Protein AF-A0A9D4TH56-F1 (afdb_monomer)

Secondary structure (DSSP, 8-state):
--SS-GGG--HHHHHHHHHHTT--HHHHHHHHHTT--HHHHHH--TTHHHHTS---HHHHHHHHHHHHHTT-S-----S------------------PPPPPPPPPPP-PPPPP-----PPP-PPPPP---PPPPPPPP---PPPPPP--PPP----------------------------

Organism: Chlorella vulgaris (NCBI:txid3077)

pLDDT: mean 73.14, std 18.68, range [41.66, 97.56]

InterPro domains:
  IPR001660 Sterile alpha motif domain [PF00536] (7-62)
  IPR001660 Sterile alpha motif domain [PS50105] (9-54)
  IPR001660 Sterile alpha motif domain [SM00454] (6-73)
  IPR013761 Sterile alpha motif/pointed domain superfamily [G3DSA:1.10.150.50] (3-91)
  IPR013761 Sterile alpha motif/pointed domain superfamily [SSF47769] (4-69)

Foldseek 3Di:
DDPDALLPFFLVNVLVVLVVLVHDVLLNVLSVVVRQGSVNLLVDDLVCCCPSSVDDSVSSVSSQVVCVVVVSHVPVPPPPPDDDDDDDDDDDDDDDPDPDPDPDPDPDPDPDPDPDPPDDDPDDDDDDPPPDDPPDDDPDPPPPPDPDPPDPPDPPPPPDDDDDDDDDDDDDDDDDDDDDD

Radius of gyration: 32.52 Å; Cα contacts (8 Å, |Δi|>4): 71; chains: 1; bounding box: 80×81×72 Å

Mean predicted aligned error: 20.44 Å

Structure (mmCIF, N/CA/C/O backbone):
data_AF-A0A9D4TH56-F1
#
_entry.id   AF-A0A9D4TH56-F1
#
loop_
_atom_site.group_PDB
_atom_site.id
_atom_site.type_symbol
_atom_site.label_atom_id
_atom_site.label_alt_id
_atom_site.label_comp_id
_atom_site.label_asym_id
_atom_site.label_entity_id
_atom_site.label_seq_id
_atom_site.pdbx_PDB_ins_code
_atom_site.Cartn_x
_atom_site.Cartn_y
_atom_site.Cartn_z
_atom_site.occupancy
_atom_site.B_iso_or_equiv
_atom_site.auth_seq_id
_atom_site.auth_comp_id
_atom_site.auth_asym_id
_atom_site.auth_atom_id
_atom_site.pdbx_PDB_model_num
ATOM 1 N N . MET A 1 1 ? 9.288 -12.484 -1.709 1.00 58.31 1 MET A N 1
ATOM 2 C CA . MET A 1 1 ? 10.040 -11.272 -2.109 1.00 58.31 1 MET A CA 1
ATOM 3 C C . MET A 1 1 ? 10.521 -11.340 -3.564 1.00 58.31 1 MET A C 1
ATOM 5 O O . MET A 1 1 ? 11.423 -12.126 -3.847 1.00 58.31 1 MET A O 1
ATOM 9 N N . PRO A 1 2 ? 9.920 -10.566 -4.488 1.00 70.62 2 PRO A N 1
ATOM 10 C CA . PRO A 1 2 ? 10.456 -10.369 -5.841 1.00 70.62 2 PRO A CA 1
ATOM 11 C C . PRO A 1 2 ? 11.895 -9.825 -5.782 1.00 70.62 2 PRO A C 1
ATOM 13 O O . PRO A 1 2 ? 12.215 -9.015 -4.916 1.00 70.62 2 PRO A O 1
ATOM 16 N N . SER A 1 3 ? 12.778 -10.288 -6.673 1.00 74.62 3 SER A N 1
ATOM 17 C CA . SER A 1 3 ? 14.191 -9.859 -6.705 1.00 74.62 3 SER A CA 1
ATOM 18 C C . SER A 1 3 ? 14.389 -8.440 -7.247 1.00 74.62 3 SER A C 1
ATOM 20 O O . SER A 1 3 ? 15.460 -7.866 -7.068 1.00 74.62 3 SER A O 1
ATOM 22 N N . ALA A 1 4 ? 13.370 -7.897 -7.910 1.00 83.06 4 ALA A N 1
ATOM 23 C CA . ALA A 1 4 ? 13.350 -6.552 -8.464 1.00 83.06 4 ALA A CA 1
ATOM 24 C C . ALA A 1 4 ? 12.950 -5.520 -7.391 1.00 83.06 4 ALA A C 1
ATOM 26 O O . ALA A 1 4 ? 12.307 -5.870 -6.398 1.00 83.06 4 ALA A O 1
ATOM 27 N N . GLY A 1 5 ? 13.325 -4.250 -7.564 1.00 88.31 5 GLY A N 1
ATOM 28 C CA . GLY A 1 5 ? 12.895 -3.176 -6.656 1.00 88.31 5 GLY A CA 1
ATOM 29 C C . GLY A 1 5 ? 11.416 -2.802 -6.856 1.00 88.31 5 GLY A C 1
ATOM 30 O O . GLY A 1 5 ? 10.865 -3.105 -7.912 1.00 88.31 5 GLY A O 1
ATOM 31 N N . PRO A 1 6 ? 10.765 -2.090 -5.911 1.00 89.88 6 PRO A N 1
ATOM 32 C CA . PRO A 1 6 ? 9.398 -1.596 -6.069 1.00 89.88 6 PRO A CA 1
ATOM 33 C C . PRO A 1 6 ? 9.172 -0.801 -7.349 1.00 89.88 6 PRO A C 1
ATOM 35 O O . PRO A 1 6 ? 8.099 -0.881 -7.912 1.00 89.88 6 PRO A O 1
ATOM 38 N N . SER A 1 7 ? 10.174 -0.097 -7.875 1.00 90.94 7 SER A N 1
ATOM 39 C CA . SER A 1 7 ? 10.056 0.604 -9.162 1.00 90.94 7 SER A CA 1
ATOM 40 C C . SER A 1 7 ? 9.842 -0.321 -10.370 1.00 90.94 7 SER A C 1
ATOM 42 O O . SER A 1 7 ? 9.394 0.141 -11.412 1.00 90.94 7 SER A O 1
ATOM 44 N N . GLU A 1 8 ? 10.156 -1.609 -10.242 1.00 93.94 8 GLU A N 1
ATOM 45 C CA . GLU A 1 8 ? 10.074 -2.614 -11.309 1.00 93.94 8 GLU A CA 1
ATOM 46 C C . GLU A 1 8 ? 8.970 -3.654 -11.056 1.00 93.94 8 GLU A C 1
ATOM 48 O O . GLU A 1 8 ? 8.798 -4.581 -11.846 1.00 93.94 8 GLU A O 1
ATOM 53 N N . TRP A 1 9 ? 8.220 -3.537 -9.955 1.00 95.88 9 TRP A N 1
ATOM 54 C CA . TRP A 1 9 ? 7.182 -4.511 -9.625 1.00 95.88 9 TRP A CA 1
ATOM 55 C C . TRP A 1 9 ? 5.988 -4.409 -10.566 1.00 95.88 9 TRP A C 1
ATOM 57 O O . TRP A 1 9 ? 5.384 -3.344 -10.740 1.00 95.88 9 TRP A O 1
ATOM 67 N N . SER A 1 10 ? 5.593 -5.559 -11.110 1.00 96.56 10 SER A N 1
ATOM 68 C CA . SER A 1 10 ? 4.316 -5.702 -11.797 1.00 96.56 10 SER A CA 1
ATOM 69 C C . SER A 1 10 ? 3.150 -5.705 -10.800 1.00 96.56 10 SER A C 1
ATOM 71 O O . SER A 1 10 ? 3.331 -5.904 -9.598 1.00 96.56 10 SER A O 1
ATOM 73 N N . VAL A 1 11 ? 1.922 -5.559 -11.301 1.00 97.31 11 VAL A N 1
ATOM 74 C CA . VAL A 1 11 ? 0.695 -5.644 -10.484 1.00 97.31 11 VAL A CA 1
ATOM 75 C C . VAL A 1 11 ? 0.610 -6.981 -9.721 1.00 97.31 11 VAL A C 1
ATOM 77 O O . VAL A 1 11 ? 0.143 -7.039 -8.581 1.00 97.31 11 VAL A O 1
ATOM 80 N N . ALA A 1 12 ? 1.108 -8.071 -10.317 1.00 96.50 12 ALA A N 1
ATOM 81 C CA . ALA A 1 12 ? 1.147 -9.386 -9.679 1.00 96.50 12 ALA A CA 1
ATOM 82 C C . ALA A 1 12 ? 2.179 -9.458 -8.537 1.00 96.50 12 ALA A C 1
ATOM 84 O O . ALA A 1 12 ? 1.902 -10.055 -7.490 1.00 96.50 12 ALA A O 1
ATOM 85 N N . ASP A 1 13 ? 3.337 -8.816 -8.713 1.00 96.56 13 ASP A N 1
ATOM 86 C CA . ASP A 1 13 ? 4.385 -8.741 -7.691 1.00 96.56 13 ASP A CA 1
ATOM 87 C C . ASP A 1 13 ? 3.930 -7.894 -6.501 1.00 96.56 13 ASP A C 1
ATOM 89 O O . ASP A 1 13 ? 4.087 -8.319 -5.354 1.00 96.56 13 ASP A O 1
ATOM 93 N N . VAL A 1 14 ? 3.281 -6.751 -6.767 1.00 96.62 14 VAL A N 1
ATOM 94 C CA . VAL A 1 14 ? 2.663 -5.906 -5.733 1.00 96.62 14 VAL A CA 1
ATOM 95 C C . VAL A 1 14 ? 1.636 -6.715 -4.942 1.00 96.62 14 VAL A C 1
ATOM 97 O O . VAL A 1 14 ? 1.689 -6.731 -3.716 1.00 96.62 14 VAL A O 1
ATOM 100 N N . GLY A 1 15 ? 0.750 -7.457 -5.614 1.00 96.56 15 GLY A N 1
ATOM 101 C CA . GLY A 1 15 ? -0.238 -8.299 -4.935 1.00 96.56 15 GLY A CA 1
ATOM 102 C C . GLY A 1 15 ? 0.390 -9.386 -4.054 1.00 96.56 15 GLY A C 1
ATOM 103 O O . GLY A 1 15 ? -0.071 -9.613 -2.936 1.00 96.56 15 GLY A O 1
ATOM 104 N N . SER A 1 16 ? 1.470 -10.017 -4.522 1.00 96.62 16 SER A N 1
ATOM 105 C CA . SER A 1 16 ? 2.209 -11.032 -3.755 1.00 96.62 16 SER A CA 1
ATOM 106 C C . SER A 1 16 ? 2.909 -10.428 -2.535 1.00 96.62 16 SER A C 1
ATOM 108 O O . SER A 1 16 ? 2.895 -11.008 -1.451 1.00 96.62 16 SER A O 1
ATOM 110 N N . TRP A 1 17 ? 3.477 -9.232 -2.686 1.00 96.06 17 TRP A N 1
ATOM 111 C CA . TRP A 1 17 ? 4.095 -8.491 -1.591 1.00 96.06 17 TRP A CA 1
ATOM 112 C C . TRP A 1 17 ? 3.069 -8.020 -0.548 1.00 96.06 17 TRP A C 1
ATOM 114 O O . TRP A 1 17 ? 3.310 -8.144 0.653 1.00 96.06 17 TRP A O 1
ATOM 124 N N . LEU A 1 18 ? 1.893 -7.547 -0.976 1.00 96.50 18 LEU A N 1
ATOM 125 C CA . LEU A 1 18 ? 0.799 -7.178 -0.069 1.00 96.50 18 LEU A CA 1
ATOM 126 C C . LEU A 1 18 ? 0.259 -8.396 0.704 1.00 96.50 18 LEU A C 1
ATOM 128 O O . LEU A 1 18 ? -0.078 -8.263 1.882 1.00 96.50 18 LEU A O 1
ATOM 132 N N . ALA A 1 19 ? 0.226 -9.577 0.078 1.00 96.56 19 ALA A N 1
ATOM 133 C CA . ALA A 1 19 ? -0.113 -10.830 0.753 1.00 96.56 19 ALA A CA 1
ATOM 134 C C . ALA A 1 19 ? 0.929 -11.205 1.824 1.00 96.56 19 ALA A C 1
ATOM 136 O O . ALA A 1 19 ? 0.560 -11.606 2.925 1.00 96.56 19 ALA A O 1
ATOM 137 N N . GLU A 1 20 ? 2.223 -11.003 1.547 1.00 95.81 20 GLU A N 1
ATOM 138 C CA . GLU A 1 20 ? 3.316 -11.209 2.514 1.00 95.81 20 GLU A CA 1
ATOM 139 C C . GLU A 1 20 ? 3.245 -10.212 3.692 1.00 95.81 20 GLU A C 1
ATOM 141 O O . GLU A 1 20 ? 3.640 -10.524 4.814 1.00 95.81 20 GLU A O 1
ATOM 146 N N . LEU A 1 21 ? 2.661 -9.028 3.470 1.00 95.88 21 LEU A N 1
ATOM 147 C CA . LEU A 1 21 ? 2.301 -8.075 4.523 1.00 95.88 21 LEU A CA 1
ATOM 148 C C . LEU A 1 21 ? 1.009 -8.438 5.273 1.00 95.88 21 LEU A C 1
ATOM 150 O O . LEU A 1 21 ? 0.570 -7.642 6.109 1.00 95.88 21 LEU A O 1
ATOM 154 N N . GLU A 1 22 ? 0.405 -9.599 5.014 1.00 96.50 22 GLU A N 1
ATOM 155 C CA . GLU A 1 22 ? -0.845 -10.065 5.632 1.00 96.50 22 GLU A CA 1
ATOM 156 C C . GLU A 1 22 ? -1.983 -9.037 5.505 1.00 96.50 22 GLU A C 1
ATOM 158 O O . GLU A 1 22 ? -2.746 -8.787 6.446 1.00 96.50 22 GLU A O 1
ATOM 163 N N . LEU A 1 23 ? -2.063 -8.358 4.358 1.00 96.25 23 LEU A N 1
ATOM 164 C CA . LEU A 1 23 ? -3.175 -7.460 4.071 1.00 96.25 23 LEU A CA 1
ATOM 165 C C . LEU A 1 23 ? -4.394 -8.264 3.592 1.00 96.25 23 LEU A C 1
ATOM 167 O O . LEU A 1 23 ? -4.228 -9.303 2.954 1.00 96.25 23 LEU A O 1
ATOM 171 N N . PRO A 1 24 ? -5.627 -7.811 3.888 1.00 96.81 24 PRO A N 1
ATOM 172 C CA . PRO A 1 24 ? -6.829 -8.515 3.455 1.00 96.81 24 PRO A CA 1
ATOM 173 C C . PRO A 1 24 ? -6.879 -8.665 1.934 1.00 96.81 24 PRO A C 1
ATOM 175 O O . PRO A 1 24 ? -6.612 -7.701 1.216 1.00 96.81 24 PRO A O 1
ATOM 178 N N . GLU A 1 25 ? -7.316 -9.827 1.447 1.00 96.62 25 GLU A N 1
ATOM 179 C CA . GLU A 1 25 ? -7.418 -10.094 0.004 1.00 96.62 25 GLU A CA 1
ATOM 180 C C . GLU A 1 25 ? -8.325 -9.100 -0.728 1.00 96.62 25 GLU A C 1
ATOM 182 O O . GLU A 1 25 ? -8.063 -8.788 -1.883 1.00 96.62 25 GLU A O 1
ATOM 187 N N . ALA A 1 26 ? -9.328 -8.534 -0.045 1.00 96.12 26 ALA A N 1
ATOM 188 C CA . ALA A 1 26 ? -10.169 -7.471 -0.595 1.00 96.12 26 ALA A CA 1
ATOM 189 C C . ALA A 1 26 ? -9.352 -6.238 -1.019 1.00 96.12 26 ALA A C 1
ATOM 191 O O . ALA A 1 26 ? -9.588 -5.683 -2.081 1.00 96.12 26 ALA A O 1
ATOM 192 N N . VAL A 1 27 ? -8.346 -5.850 -0.226 1.00 96.25 27 VAL A N 1
ATOM 193 C CA . VAL A 1 27 ? -7.449 -4.740 -0.578 1.00 96.25 27 VAL A CA 1
ATOM 194 C C . VAL A 1 27 ? -6.575 -5.145 -1.762 1.00 96.25 27 VAL A C 1
ATOM 196 O O . VAL A 1 27 ? -6.420 -4.383 -2.707 1.00 96.25 27 VAL A O 1
ATOM 199 N N . ILE A 1 28 ? -6.041 -6.368 -1.754 1.00 96.88 28 ILE A N 1
ATOM 200 C CA . ILE A 1 28 ? -5.211 -6.890 -2.849 1.00 96.88 28 ILE A CA 1
ATOM 201 C C . ILE A 1 28 ? -5.996 -6.922 -4.171 1.00 96.88 28 ILE A C 1
ATOM 203 O O . ILE A 1 28 ? -5.433 -6.616 -5.222 1.00 96.88 28 ILE A O 1
ATOM 207 N N . ALA A 1 29 ? -7.287 -7.262 -4.124 1.00 97.00 29 ALA A N 1
ATOM 208 C CA . ALA A 1 29 ? -8.184 -7.190 -5.270 1.00 97.00 29 ALA A CA 1
ATOM 209 C C . ALA A 1 29 ? -8.311 -5.749 -5.781 1.00 97.00 29 ALA A C 1
ATOM 211 O O . ALA A 1 29 ? -8.063 -5.532 -6.962 1.00 97.00 29 ALA A O 1
ATOM 212 N N . SER A 1 30 ? -8.535 -4.761 -4.904 1.00 96.56 30 SER A N 1
ATOM 213 C CA . SER A 1 30 ? -8.579 -3.344 -5.297 1.00 96.56 30 SER A CA 1
ATOM 214 C C . SER A 1 30 ? -7.285 -2.869 -5.970 1.00 96.56 30 SER A C 1
ATOM 216 O O . SER A 1 30 ? -7.336 -2.131 -6.949 1.00 96.56 30 SER A O 1
ATOM 218 N N . PHE A 1 31 ? -6.111 -3.308 -5.503 1.00 96.94 31 PHE A N 1
ATOM 219 C CA . PHE A 1 31 ? -4.835 -2.984 -6.163 1.00 96.94 31 PHE A CA 1
ATOM 220 C C . PHE A 1 31 ? -4.732 -3.592 -7.571 1.00 96.94 31 PHE A C 1
ATOM 222 O O . PHE A 1 31 ? -4.202 -2.956 -8.481 1.00 96.94 31 PHE A O 1
ATOM 229 N N . LYS A 1 32 ? -5.250 -4.812 -7.761 1.00 96.94 32 LYS A N 1
ATOM 230 C CA . LYS A 1 32 ? -5.278 -5.484 -9.069 1.00 96.94 32 LYS A CA 1
ATOM 231 C C . LYS A 1 32 ? -6.287 -4.849 -10.023 1.00 96.94 32 LYS A C 1
ATOM 233 O O . LYS A 1 32 ? -5.962 -4.665 -11.191 1.00 96.94 32 LYS A O 1
ATOM 238 N N . GLU A 1 33 ? -7.477 -4.511 -9.533 1.00 97.12 33 GLU A N 1
ATOM 239 C CA . GLU A 1 33 ? -8.555 -3.885 -10.309 1.00 97.12 33 GLU A CA 1
ATOM 240 C C . GLU A 1 33 ? -8.166 -2.490 -10.806 1.00 97.12 33 GLU A C 1
ATOM 242 O O . GLU A 1 33 ? -8.417 -2.163 -11.962 1.00 97.12 33 GLU A O 1
ATOM 247 N N . ASN A 1 34 ? -7.466 -1.714 -9.975 1.00 97.44 34 ASN A N 1
ATOM 248 C CA . ASN A 1 34 ? -6.939 -0.400 -10.348 1.00 97.44 34 ASN A CA 1
ATOM 249 C C . ASN A 1 34 ? -5.598 -0.468 -11.106 1.00 97.44 34 ASN A C 1
ATOM 251 O O . ASN A 1 34 ? -5.014 0.567 -11.410 1.00 97.44 34 ASN A O 1
ATOM 255 N N . ALA A 1 35 ? -5.100 -1.674 -11.412 1.00 97.25 35 ALA A N 1
ATOM 256 C CA . ALA A 1 35 ? -3.839 -1.912 -12.117 1.00 97.25 35 ALA A CA 1
ATOM 257 C C . ALA A 1 35 ? -2.621 -1.187 -11.506 1.00 97.25 35 ALA A C 1
ATOM 259 O O . ALA A 1 35 ? -1.712 -0.760 -12.222 1.00 97.25 35 ALA A O 1
ATOM 260 N N . ILE A 1 36 ? -2.575 -1.091 -10.174 1.00 97.44 36 ILE A N 1
ATOM 261 C CA . ILE A 1 36 ? -1.523 -0.359 -9.467 1.00 97.44 36 ILE A CA 1
ATOM 262 C C . ILE A 1 36 ? -0.228 -1.158 -9.529 1.00 97.44 36 ILE A C 1
ATOM 264 O O . ILE A 1 36 ? -0.086 -2.243 -8.953 1.00 97.44 36 ILE A O 1
ATOM 268 N N . SER A 1 37 ? 0.726 -0.600 -10.263 1.00 96.62 37 SER A N 1
ATOM 269 C CA . SER A 1 37 ? 2.074 -1.136 -10.398 1.00 96.62 37 SER A CA 1
ATOM 270 C C . SER A 1 37 ? 2.989 -0.587 -9.306 1.00 96.62 37 SER A C 1
ATOM 272 O O . SER A 1 37 ? 2.653 0.343 -8.576 1.00 96.62 37 SER A O 1
ATOM 274 N N . GLY A 1 38 ? 4.168 -1.177 -9.171 1.00 94.94 38 GLY A N 1
ATOM 275 C CA . GLY A 1 38 ? 5.149 -0.747 -8.191 1.00 94.94 38 GLY A CA 1
ATOM 276 C C . GLY A 1 38 ? 5.572 0.736 -8.243 1.00 94.94 38 GLY A C 1
ATOM 277 O O . GLY A 1 38 ? 5.624 1.351 -7.179 1.00 94.94 38 GLY A O 1
ATOM 278 N N . PRO A 1 39 ? 5.833 1.362 -9.412 1.00 94.56 39 PRO A N 1
ATOM 279 C CA . PRO A 1 39 ? 6.121 2.798 -9.466 1.00 94.56 39 PRO A CA 1
ATOM 280 C C . PRO A 1 39 ? 4.912 3.652 -9.063 1.00 94.56 39 PRO A C 1
ATOM 282 O O . PRO A 1 39 ? 5.077 4.620 -8.326 1.00 94.56 39 PRO A O 1
ATOM 285 N N . ASP A 1 40 ? 3.705 3.244 -9.453 1.00 95.25 40 ASP A N 1
ATOM 286 C CA . ASP A 1 40 ? 2.464 3.924 -9.069 1.00 95.25 40 ASP A CA 1
ATOM 287 C C . ASP A 1 40 ? 2.260 3.885 -7.541 1.00 95.25 40 ASP A C 1
ATOM 289 O O . ASP A 1 40 ? 2.016 4.903 -6.898 1.00 95.25 40 ASP A O 1
ATOM 293 N N . LEU A 1 41 ? 2.538 2.735 -6.915 1.00 94.94 41 LEU A N 1
ATOM 294 C CA . LEU A 1 41 ? 2.529 2.566 -5.458 1.00 94.94 41 LEU A CA 1
ATOM 295 C C . LEU A 1 41 ? 3.458 3.550 -4.715 1.00 94.94 41 LEU A C 1
ATOM 297 O O . LEU A 1 41 ? 3.173 3.918 -3.570 1.00 94.94 41 LEU A O 1
ATOM 301 N N . LEU A 1 42 ? 4.578 3.959 -5.322 1.00 93.81 42 LEU A N 1
ATOM 302 C CA . LEU A 1 42 ? 5.506 4.926 -4.722 1.00 93.81 42 LEU A CA 1
ATOM 303 C C . LEU A 1 42 ? 4.969 6.363 -4.788 1.00 93.81 42 LEU A C 1
ATOM 305 O O . LEU A 1 42 ? 5.226 7.151 -3.867 1.00 93.81 42 LEU A O 1
ATOM 309 N N . ASP A 1 43 ? 4.216 6.688 -5.839 1.00 93.25 43 ASP A N 1
ATOM 310 C CA . ASP A 1 43 ? 3.661 8.021 -6.071 1.00 93.25 43 ASP A CA 1
ATOM 311 C C . ASP A 1 43 ? 2.358 8.274 -5.310 1.00 93.25 43 ASP A C 1
ATOM 313 O O . ASP A 1 43 ? 2.161 9.402 -4.837 1.00 93.25 43 ASP A O 1
ATOM 317 N N . LEU A 1 44 ? 1.543 7.232 -5.098 1.00 94.06 44 LEU A N 1
ATOM 318 C CA . LEU A 1 44 ? 0.305 7.304 -4.317 1.00 94.06 44 LEU A CA 1
ATOM 319 C C . LEU A 1 44 ? 0.556 7.902 -2.938 1.00 94.06 44 LEU A C 1
ATOM 321 O O . LEU A 1 44 ? 1.546 7.572 -2.277 1.00 94.06 44 LEU A O 1
ATOM 325 N N . SER A 1 45 ? -0.341 8.777 -2.490 1.00 94.38 45 SER A N 1
ATOM 326 C CA . SER A 1 45 ? -0.334 9.387 -1.161 1.00 94.38 45 SER A CA 1
ATOM 327 C C . SER A 1 45 ? -1.011 8.489 -0.110 1.00 94.38 45 SER A C 1
ATOM 329 O O . SER A 1 45 ? -1.629 7.473 -0.417 1.00 94.38 45 SER A O 1
ATOM 331 N N . ASP A 1 46 ? -0.884 8.840 1.174 1.00 94.69 46 ASP A N 1
ATOM 332 C CA . ASP A 1 46 ? -1.614 8.124 2.236 1.00 94.69 46 ASP A CA 1
ATOM 333 C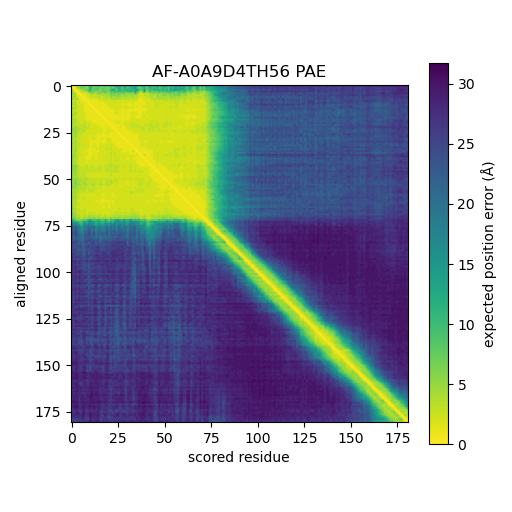 C . ASP A 1 46 ? -3.130 8.363 2.171 1.00 94.69 46 ASP A C 1
ATOM 335 O O . ASP A 1 46 ? -3.885 7.623 2.803 1.00 94.69 46 ASP A O 1
ATOM 339 N N . GLU A 1 47 ? -3.557 9.422 1.481 1.00 95.69 47 GLU A N 1
ATOM 340 C CA . GLU A 1 47 ? -4.960 9.754 1.228 1.00 95.69 47 GLU A CA 1
ATOM 341 C C . GLU A 1 47 ? -5.498 8.881 0.093 1.00 95.69 47 GLU A C 1
ATOM 343 O O . GLU A 1 47 ? -6.477 8.177 0.321 1.00 95.69 47 GLU A O 1
ATOM 348 N N . ASP A 1 48 ? -4.775 8.759 -1.025 1.00 95.75 48 ASP A N 1
ATOM 349 C CA . ASP A 1 48 ? -5.175 7.892 -2.150 1.00 95.75 48 ASP A CA 1
ATOM 350 C C . ASP A 1 48 ? -5.305 6.423 -1.723 1.00 95.75 48 ASP A C 1
ATOM 352 O O . ASP A 1 48 ? -6.267 5.736 -2.061 1.00 95.75 48 ASP A O 1
ATOM 356 N N . LEU A 1 49 ? -4.383 5.937 -0.881 1.00 96.19 49 LEU A N 1
ATOM 357 C CA . LEU A 1 49 ? -4.475 4.585 -0.321 1.00 96.19 49 LEU A CA 1
ATOM 358 C C . LEU A 1 49 ? -5.778 4.365 0.471 1.00 96.19 49 LEU A C 1
ATOM 360 O O . LEU A 1 49 ? -6.274 3.240 0.535 1.00 96.19 49 LEU A O 1
ATOM 364 N N . LYS A 1 50 ? -6.326 5.401 1.112 1.00 96.38 50 LYS A N 1
ATOM 365 C CA . LYS A 1 50 ? -7.555 5.294 1.912 1.00 96.38 50 LYS A CA 1
ATOM 366 C C . LYS A 1 50 ? -8.805 5.519 1.073 1.00 96.38 50 LYS A C 1
ATOM 368 O O . LYS A 1 50 ? -9.769 4.783 1.261 1.00 96.38 50 LYS A O 1
ATOM 373 N N . GLU A 1 51 ? -8.795 6.533 0.215 1.00 95.75 51 GLU A N 1
ATOM 374 C CA . GLU A 1 51 ? -9.970 6.977 -0.537 1.00 95.75 51 GLU A CA 1
ATOM 375 C C . GLU A 1 51 ? -10.212 6.101 -1.769 1.00 95.75 51 GLU A C 1
ATOM 377 O O . GLU A 1 51 ? -11.306 5.561 -1.909 1.00 95.75 51 GLU A O 1
ATOM 382 N N . GLU A 1 52 ? -9.185 5.862 -2.587 1.00 94.50 52 GLU A N 1
ATOM 383 C CA . GLU A 1 52 ? -9.307 5.093 -3.835 1.00 94.50 52 GLU A CA 1
ATOM 384 C C . GLU A 1 52 ? -9.281 3.581 -3.578 1.00 94.50 52 GLU A C 1
ATOM 386 O O . GLU A 1 52 ? -10.043 2.807 -4.154 1.00 94.50 52 GLU A O 1
ATOM 391 N N . LEU A 1 53 ? -8.411 3.136 -2.665 1.00 95.25 53 LEU A N 1
ATOM 392 C CA . LEU A 1 53 ? -8.188 1.707 -2.416 1.00 95.25 53 LEU A CA 1
ATOM 393 C C . LEU A 1 53 ? -8.926 1.162 -1.194 1.00 95.25 53 LEU A C 1
ATOM 395 O O . LEU A 1 53 ? -8.873 -0.040 -0.923 1.00 95.25 53 LEU A O 1
ATOM 399 N N . GLY A 1 54 ? -9.586 2.031 -0.426 1.00 95.00 54 GLY A N 1
ATOM 400 C CA . GLY A 1 54 ? -10.311 1.638 0.780 1.00 95.00 54 GLY A CA 1
ATOM 401 C C . GLY A 1 54 ? -9.413 1.083 1.892 1.00 95.00 54 GLY A C 1
ATOM 402 O O . GLY A 1 54 ? -9.897 0.362 2.773 1.00 95.00 54 GLY A O 1
ATOM 403 N N . CYS A 1 55 ? -8.103 1.371 1.884 1.00 96.12 55 CYS A N 1
ATOM 404 C CA . CYS A 1 55 ? -7.218 0.897 2.944 1.00 96.12 55 CYS A CA 1
ATOM 405 C C . CYS A 1 55 ? -7.559 1.585 4.266 1.00 96.12 55 CYS A C 1
ATOM 407 O O . CYS A 1 55 ? -7.720 2.803 4.361 1.00 96.12 55 CYS A O 1
ATOM 409 N N . LYS A 1 56 ? -7.551 0.819 5.357 1.00 97.56 56 LYS A N 1
ATOM 410 C CA . LYS A 1 56 ? -7.611 1.403 6.702 1.00 97.56 56 LYS A CA 1
ATOM 411 C C . LYS A 1 56 ? -6.347 2.238 6.961 1.00 97.56 56 LYS A C 1
ATOM 413 O O . LYS A 1 56 ? -5.265 1.871 6.498 1.00 97.56 56 LYS A O 1
ATOM 418 N N . PRO A 1 57 ? -6.408 3.287 7.800 1.00 96.69 57 PRO A N 1
ATOM 419 C CA . PRO A 1 57 ? -5.253 4.147 8.074 1.00 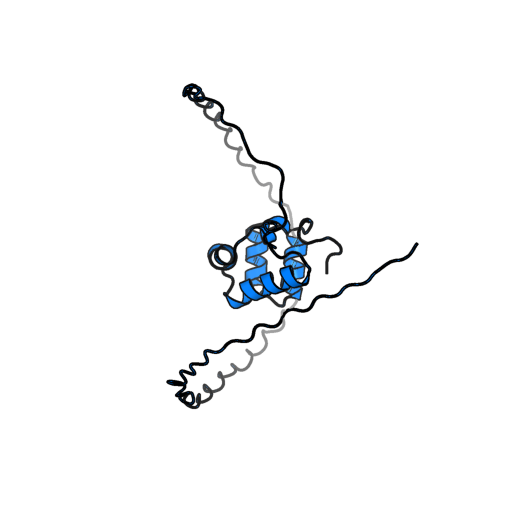96.69 57 PRO A CA 1
ATOM 420 C C . PRO A 1 57 ? -4.027 3.386 8.608 1.00 96.69 57 PRO A C 1
ATOM 422 O O . PRO A 1 57 ? -2.892 3.730 8.287 1.00 96.69 57 PRO A O 1
ATOM 425 N N . LEU A 1 58 ? -4.236 2.310 9.376 1.00 96.69 58 LEU A N 1
ATOM 426 C CA . LEU A 1 58 ? -3.148 1.441 9.839 1.00 96.69 58 LEU A CA 1
ATOM 427 C C . LEU A 1 58 ? -2.515 0.611 8.712 1.00 96.69 58 LEU A C 1
ATOM 429 O O . LEU A 1 58 ? -1.313 0.363 8.751 1.00 96.69 58 LEU A O 1
ATOM 433 N N . GLN A 1 59 ? -3.297 0.202 7.710 1.00 96.81 59 GLN A N 1
ATOM 434 C CA . GLN A 1 59 ? -2.802 -0.553 6.554 1.00 96.81 59 GLN A CA 1
ATOM 435 C C . GLN A 1 59 ? -1.955 0.344 5.652 1.00 96.81 59 GLN A C 1
ATOM 437 O O . GLN A 1 59 ? -0.826 -0.025 5.342 1.00 96.81 59 GLN A O 1
ATOM 442 N N . ALA A 1 60 ? -2.434 1.555 5.344 1.00 96.44 60 ALA A N 1
ATOM 443 C CA . ALA A 1 60 ? -1.662 2.550 4.596 1.00 96.44 60 ALA A CA 1
ATOM 444 C C . ALA A 1 60 ? -0.315 2.839 5.284 1.00 96.44 60 ALA A C 1
ATOM 446 O O . ALA A 1 60 ? 0.749 2.749 4.669 1.00 96.44 60 ALA A O 1
ATOM 447 N N . ARG A 1 61 ? -0.330 3.051 6.609 1.00 96.06 61 ARG A N 1
ATOM 448 C CA . ARG A 1 61 ? 0.900 3.237 7.393 1.00 96.06 61 ARG A CA 1
ATOM 449 C C . ARG A 1 61 ? 1.821 2.010 7.354 1.00 96.06 61 ARG A C 1
ATOM 451 O O . ARG A 1 61 ? 3.041 2.180 7.302 1.00 96.06 61 ARG A O 1
ATOM 458 N N . LYS A 1 62 ? 1.274 0.786 7.377 1.00 96.44 62 LYS A N 1
ATOM 459 C CA . LYS A 1 62 ? 2.049 -0.467 7.274 1.00 96.44 62 LYS A CA 1
ATOM 460 C C . LYS A 1 62 ? 2.757 -0.567 5.919 1.00 96.44 62 LYS A C 1
ATOM 462 O O . LYS A 1 62 ? 3.959 -0.816 5.906 1.00 96.44 62 LYS A O 1
ATOM 467 N N . ILE A 1 63 ? 2.048 -0.288 4.823 1.00 95.56 63 ILE A N 1
ATOM 468 C CA . ILE A 1 63 ? 2.591 -0.258 3.454 1.00 95.56 63 ILE A CA 1
ATOM 469 C C . ILE A 1 63 ? 3.750 0.742 3.368 1.00 95.56 63 ILE A C 1
ATOM 471 O O . ILE A 1 63 ? 4.858 0.374 2.984 1.00 95.56 63 ILE A O 1
ATOM 475 N N . ARG A 1 64 ? 3.552 1.981 3.838 1.00 94.56 64 ARG A N 1
ATOM 476 C CA . ARG A 1 64 ? 4.614 3.003 3.868 1.00 94.56 64 ARG A CA 1
ATOM 477 C C . ARG A 1 64 ? 5.819 2.606 4.696 1.00 94.56 64 ARG A C 1
ATOM 479 O O . ARG A 1 64 ? 6.952 2.782 4.265 1.00 94.56 64 ARG A O 1
ATOM 486 N N . THR A 1 65 ? 5.582 2.070 5.889 1.00 95.06 65 THR A N 1
ATOM 487 C CA . THR A 1 65 ? 6.667 1.635 6.773 1.00 95.06 65 THR A CA 1
ATOM 488 C C . THR A 1 65 ? 7.472 0.517 6.119 1.00 95.06 65 THR A C 1
ATOM 490 O O . THR A 1 65 ? 8.697 0.517 6.215 1.00 95.06 65 THR A O 1
ATOM 493 N N . ALA A 1 66 ? 6.805 -0.405 5.419 1.00 95.06 66 ALA A N 1
ATOM 494 C CA . ALA A 1 66 ? 7.463 -1.466 4.671 1.00 95.06 66 ALA A CA 1
ATOM 495 C C . ALA A 1 66 ? 8.294 -0.910 3.501 1.00 95.06 66 ALA A C 1
ATOM 497 O O . ALA A 1 66 ? 9.460 -1.277 3.380 1.00 95.06 66 ALA A O 1
ATOM 498 N N . LEU A 1 67 ? 7.758 0.027 2.708 1.00 93.44 67 LEU A N 1
ATOM 499 C CA . LEU A 1 67 ? 8.498 0.696 1.626 1.00 93.44 67 LEU A CA 1
ATOM 500 C C . LEU A 1 67 ? 9.732 1.442 2.149 1.00 93.44 67 LEU A C 1
ATOM 502 O O . LEU A 1 67 ? 10.835 1.244 1.642 1.00 93.44 67 LEU A O 1
ATOM 506 N N . THR A 1 68 ? 9.585 2.223 3.222 1.00 92.25 68 THR A N 1
ATOM 507 C CA . THR A 1 68 ? 10.705 2.918 3.873 1.00 92.25 68 THR A CA 1
ATOM 508 C C . THR A 1 68 ? 11.737 1.938 4.428 1.00 92.25 68 THR A C 1
ATOM 510 O O . THR A 1 68 ? 12.934 2.169 4.285 1.00 92.25 68 THR A O 1
ATOM 513 N N . LYS A 1 69 ? 11.301 0.816 5.016 1.00 92.62 69 LYS A N 1
ATOM 514 C CA . LYS A 1 69 ? 12.196 -0.241 5.512 1.00 92.62 69 LYS A CA 1
ATOM 515 C C . LYS A 1 69 ? 13.006 -0.891 4.387 1.00 92.62 69 LYS A C 1
ATOM 517 O O . LYS A 1 69 ? 14.140 -1.292 4.623 1.00 92.62 69 LYS A O 1
ATOM 522 N N . MET A 1 70 ? 12.441 -0.974 3.185 1.00 89.00 70 MET A N 1
ATOM 523 C CA . MET A 1 70 ? 13.137 -1.449 1.986 1.00 89.00 70 MET A CA 1
ATOM 524 C C . MET A 1 70 ? 14.011 -0.367 1.328 1.00 89.00 70 MET A C 1
ATOM 526 O O . MET A 1 70 ? 14.722 -0.672 0.379 1.00 89.00 70 MET A O 1
ATOM 530 N N . GLY A 1 71 ? 13.990 0.875 1.826 1.00 89.50 71 GLY A N 1
ATOM 531 C CA . GLY A 1 71 ? 14.763 1.995 1.279 1.00 89.50 71 GLY A CA 1
ATOM 532 C C . GLY A 1 71 ? 14.052 2.793 0.181 1.00 89.50 71 GLY A C 1
ATOM 533 O O . GLY A 1 71 ? 14.657 3.692 -0.390 1.00 89.50 71 GLY A O 1
ATOM 534 N N . PHE A 1 72 ? 12.771 2.518 -0.082 1.00 84.75 72 PHE A N 1
ATOM 535 C CA . PHE A 1 72 ? 11.958 3.160 -1.127 1.00 84.75 72 PHE A CA 1
ATOM 536 C C . PHE A 1 72 ? 10.927 4.135 -0.553 1.00 84.75 72 PHE A C 1
ATOM 538 O O . PHE A 1 72 ? 9.858 4.349 -1.120 1.00 84.75 72 PHE A O 1
ATOM 545 N N . GLY A 1 73 ? 11.214 4.722 0.608 1.00 75.00 73 GLY A N 1
ATOM 546 C CA . GLY A 1 73 ? 10.403 5.834 1.082 1.00 75.00 73 GLY A CA 1
ATOM 547 C C . GLY A 1 73 ? 10.478 6.974 0.069 1.00 75.00 73 GLY A C 1
ATOM 548 O O . GLY A 1 73 ? 11.513 7.155 -0.572 1.00 75.00 73 GLY A O 1
ATOM 549 N N . LYS A 1 74 ? 9.418 7.785 -0.025 1.00 65.06 74 LYS A N 1
ATOM 550 C CA . LYS A 1 74 ? 9.479 9.137 -0.597 1.00 65.06 74 LYS A CA 1
ATOM 551 C C . LYS A 1 74 ? 10.376 9.973 0.317 1.00 65.06 74 LYS A C 1
ATOM 553 O O . LYS A 1 74 ? 9.927 10.853 1.043 1.00 65.06 74 LYS A O 1
ATOM 558 N N . THR A 1 75 ? 11.659 9.619 0.379 1.00 50.06 75 THR A N 1
ATOM 559 C CA . THR A 1 75 ? 12.707 10.482 0.874 1.00 50.06 75 THR A CA 1
ATOM 560 C C . THR A 1 75 ? 12.557 11.701 0.010 1.00 50.06 75 THR A C 1
ATOM 562 O O . THR A 1 75 ? 12.769 11.628 -1.200 1.00 50.06 75 THR A O 1
ATOM 565 N N . ALA A 1 76 ? 12.089 12.780 0.624 1.00 48.28 76 ALA A N 1
ATOM 566 C CA . ALA A 1 76 ? 12.245 14.108 0.097 1.00 48.28 76 ALA A CA 1
ATOM 567 C C . ALA A 1 76 ? 13.709 14.221 -0.343 1.00 48.28 76 ALA A C 1
ATOM 569 O O . ALA A 1 76 ? 14.601 14.473 0.467 1.00 48.28 76 ALA A O 1
ATOM 570 N N . SER A 1 77 ? 13.962 13.956 -1.624 1.00 43.22 77 SER A N 1
ATOM 571 C CA . SER A 1 77 ? 15.223 14.198 -2.308 1.00 43.22 77 SER A CA 1
ATOM 572 C C . SER A 1 77 ? 15.294 15.708 -2.513 1.00 43.22 77 SER A C 1
ATOM 574 O O . SER A 1 77 ? 15.186 16.240 -3.609 1.00 43.22 77 SER A O 1
ATOM 576 N N . ALA A 1 78 ? 15.288 16.410 -1.383 1.00 46.72 78 ALA A N 1
ATOM 577 C CA . ALA A 1 78 ? 15.089 17.837 -1.247 1.00 46.72 78 ALA A CA 1
ATOM 578 C C . ALA A 1 78 ? 15.895 18.360 -0.054 1.00 46.72 78 ALA A C 1
ATOM 580 O O . ALA A 1 78 ? 15.482 19.312 0.584 1.00 46.72 78 ALA A O 1
ATOM 581 N N . VAL A 1 79 ? 17.043 17.753 0.270 1.00 46.25 79 VAL A N 1
ATOM 582 C CA . VAL A 1 79 ? 18.094 18.433 1.051 1.00 46.25 79 VAL A CA 1
ATOM 583 C C . VAL A 1 79 ? 19.487 17.963 0.610 1.00 46.25 79 VAL A C 1
ATOM 585 O O . VAL A 1 79 ? 20.340 17.669 1.436 1.00 46.25 79 VAL A O 1
ATOM 588 N N . THR A 1 80 ? 19.758 17.851 -0.695 1.00 45.66 80 THR A N 1
ATOM 589 C CA . THR A 1 80 ? 21.143 17.962 -1.214 1.00 45.66 80 THR A CA 1
ATOM 590 C C . THR A 1 80 ? 21.185 18.396 -2.685 1.00 45.66 80 THR A C 1
ATOM 592 O O . THR A 1 80 ? 22.001 17.924 -3.463 1.00 45.66 80 THR A O 1
ATOM 595 N N . ALA A 1 81 ? 20.335 19.347 -3.074 1.00 43.97 81 ALA A N 1
ATOM 596 C CA . ALA A 1 81 ? 20.674 20.276 -4.153 1.00 43.97 81 ALA A CA 1
ATOM 597 C C . ALA A 1 81 ? 21.228 21.546 -3.494 1.00 43.97 81 ALA A C 1
ATOM 599 O O . ALA A 1 81 ? 20.587 22.592 -3.444 1.00 43.97 81 ALA A O 1
ATOM 600 N N . ALA A 1 82 ? 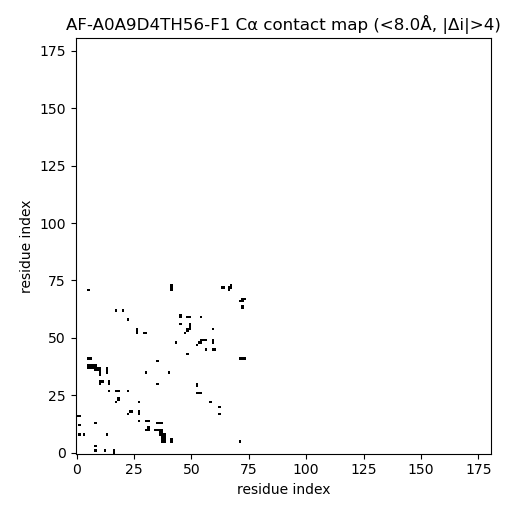22.393 21.404 -2.862 1.00 42.38 82 ALA A N 1
ATOM 601 C CA . ALA A 1 82 ? 23.185 22.538 -2.434 1.00 42.38 82 ALA A CA 1
ATOM 602 C C . ALA A 1 82 ? 23.949 23.076 -3.651 1.00 42.38 82 ALA A C 1
ATOM 604 O O . ALA A 1 82 ? 24.720 22.348 -4.265 1.00 42.38 82 ALA A O 1
ATOM 605 N N . ALA A 1 83 ? 23.758 24.368 -3.907 1.00 48.47 83 ALA A N 1
ATOM 606 C CA . ALA A 1 83 ? 24.777 25.285 -4.410 1.00 48.47 83 ALA A CA 1
ATOM 607 C C . ALA A 1 83 ? 25.339 25.063 -5.830 1.00 48.47 83 ALA A C 1
ATOM 609 O O . ALA A 1 83 ? 26.420 24.515 -6.013 1.00 48.47 83 ALA A O 1
ATOM 610 N N . ALA A 1 84 ? 24.663 25.669 -6.805 1.00 41.66 84 ALA A N 1
ATOM 611 C CA . ALA A 1 84 ? 25.255 26.490 -7.870 1.00 41.66 84 ALA A CA 1
ATOM 612 C C . ALA A 1 84 ? 24.096 27.298 -8.478 1.00 41.66 84 ALA A C 1
ATOM 614 O O . ALA A 1 84 ? 23.079 26.706 -8.813 1.00 41.66 84 ALA A O 1
ATOM 615 N N . GLU A 1 85 ? 24.061 28.612 -8.649 1.00 44.81 85 GLU A N 1
ATOM 616 C CA . GLU A 1 85 ? 24.852 29.804 -8.324 1.00 44.81 85 GLU A CA 1
ATOM 617 C C . GLU A 1 85 ? 23.857 30.982 -8.576 1.00 44.81 85 GLU A C 1
ATOM 619 O O . GLU A 1 85 ? 22.839 30.775 -9.248 1.00 44.81 85 GLU A O 1
ATOM 624 N N . PRO A 1 86 ? 24.059 32.203 -8.0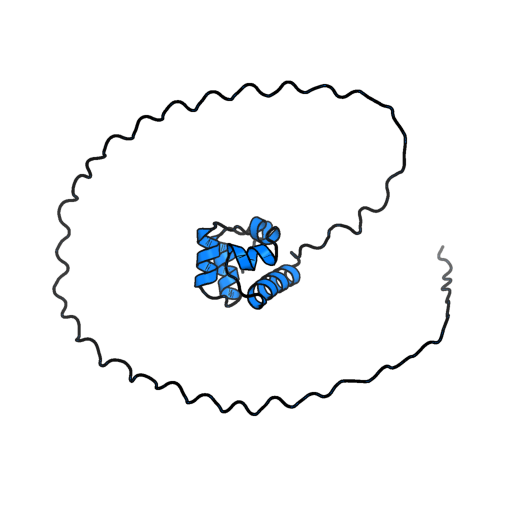51 1.00 57.94 86 PRO A N 1
ATOM 625 C CA . PRO A 1 86 ? 23.106 33.303 -8.200 1.00 57.94 86 PRO A CA 1
ATOM 626 C C . PRO A 1 86 ? 23.310 34.141 -9.485 1.00 57.94 86 PRO A C 1
ATOM 628 O O . PRO A 1 86 ? 24.437 34.492 -9.812 1.00 57.94 86 PRO A O 1
ATOM 631 N N . ALA A 1 87 ? 22.183 34.598 -10.068 1.00 49.66 87 ALA A N 1
ATOM 632 C CA . ALA A 1 87 ? 22.001 35.782 -10.946 1.00 49.66 87 ALA A CA 1
ATOM 633 C C . ALA A 1 87 ? 22.525 35.692 -12.414 1.00 49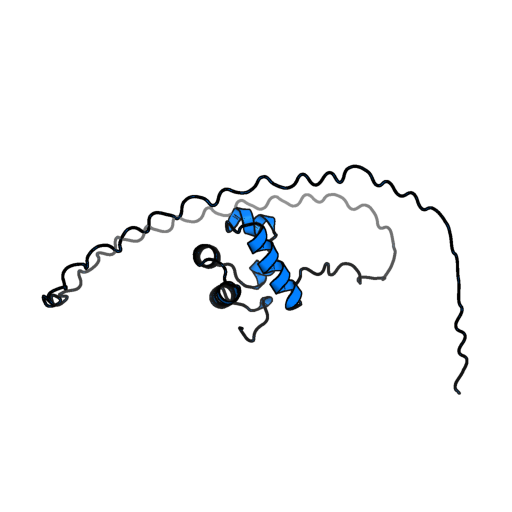.66 87 ALA A C 1
ATOM 635 O O . ALA A 1 87 ? 23.432 34.910 -12.669 1.00 49.66 87 ALA A O 1
ATOM 636 N N . PRO A 1 88 ? 22.004 36.477 -13.402 1.00 56.06 88 PRO A N 1
ATOM 637 C CA . PRO A 1 88 ? 21.293 37.753 -13.255 1.00 56.06 88 PRO A CA 1
ATOM 638 C C . PRO A 1 88 ? 20.013 37.968 -14.098 1.00 56.06 88 PRO A C 1
ATOM 640 O O . PRO A 1 88 ? 19.680 37.255 -15.038 1.00 56.06 88 PRO A O 1
ATOM 643 N N . THR A 1 89 ? 19.319 39.041 -13.723 1.00 53.94 89 THR A N 1
ATOM 644 C CA . THR A 1 89 ? 18.364 39.850 -14.496 1.00 53.94 89 THR A CA 1
ATOM 645 C C . THR A 1 89 ? 18.517 39.803 -16.024 1.00 53.94 89 THR A C 1
ATOM 647 O O . THR A 1 89 ? 19.507 40.293 -16.563 1.00 53.94 89 THR A O 1
ATOM 650 N N . ALA A 1 90 ? 17.457 39.379 -16.711 1.00 48.97 90 ALA A N 1
ATOM 651 C CA . ALA A 1 90 ? 17.100 39.809 -18.065 1.00 48.97 90 ALA A CA 1
ATOM 652 C C . ALA A 1 90 ? 15.563 39.865 -18.114 1.00 48.97 90 ALA A C 1
ATOM 654 O O . ALA A 1 90 ? 14.886 38.871 -17.888 1.00 48.97 90 ALA A O 1
ATOM 655 N N . ALA A 1 91 ? 15.002 41.068 -18.056 1.00 48.28 91 ALA A N 1
ATOM 656 C CA . ALA A 1 91 ? 14.551 41.803 -19.235 1.00 48.28 91 ALA A CA 1
ATOM 657 C C . ALA A 1 91 ? 13.218 41.260 -19.770 1.00 48.28 91 ALA A C 1
ATOM 659 O O . ALA A 1 91 ? 13.103 40.127 -20.225 1.00 48.28 91 ALA A O 1
ATOM 660 N N . ALA A 1 92 ? 12.212 42.127 -19.683 1.00 53.53 92 ALA A N 1
ATOM 661 C CA . ALA A 1 92 ? 10.885 41.952 -20.236 1.00 53.53 92 ALA A CA 1
ATOM 662 C C . ALA A 1 92 ? 10.934 41.471 -21.696 1.00 53.53 92 ALA A C 1
ATOM 664 O O . ALA A 1 92 ? 11.516 42.133 -22.554 1.00 53.53 92 ALA A O 1
ATOM 665 N N . ALA A 1 93 ? 10.252 40.364 -21.977 1.00 45.81 93 ALA A N 1
ATOM 666 C CA . ALA A 1 93 ? 9.817 40.000 -23.315 1.00 45.81 93 ALA A CA 1
ATOM 667 C C . ALA A 1 93 ? 8.319 39.677 -23.253 1.00 45.81 93 ALA A C 1
ATOM 669 O O . ALA A 1 93 ? 7.843 38.998 -22.346 1.00 45.81 93 ALA A O 1
ATOM 670 N N . ALA A 1 94 ? 7.594 40.287 -24.182 1.00 50.62 94 ALA A N 1
ATOM 671 C CA . ALA A 1 94 ? 6.148 40.418 -24.249 1.00 50.62 94 ALA A CA 1
ATOM 672 C C . ALA A 1 94 ? 5.377 39.079 -24.269 1.00 50.62 94 ALA A C 1
ATOM 674 O O . ALA A 1 94 ? 5.920 38.060 -24.701 1.00 50.62 94 ALA A O 1
ATOM 675 N N . PRO A 1 95 ? 4.083 39.083 -23.886 1.00 51.41 95 PRO A N 1
ATOM 676 C CA . PRO A 1 95 ? 3.203 37.940 -24.089 1.00 51.41 95 PRO A CA 1
ATOM 677 C C . PRO A 1 95 ? 2.962 37.745 -25.591 1.00 51.41 95 PRO A C 1
ATOM 679 O O . PRO A 1 95 ? 2.149 38.439 -26.199 1.00 51.41 95 PRO A O 1
ATOM 682 N N . VAL A 1 96 ? 3.668 36.796 -26.204 1.00 54.44 96 VAL A N 1
ATOM 683 C CA . VAL A 1 96 ? 3.237 36.233 -27.485 1.00 54.44 96 VAL A CA 1
ATOM 684 C C . VAL A 1 96 ? 2.068 35.300 -27.204 1.00 54.44 96 VAL A C 1
ATOM 686 O O . VAL A 1 96 ? 2.212 34.226 -26.625 1.00 54.44 96 VAL A O 1
ATOM 689 N N . THR A 1 97 ? 0.883 35.767 -27.580 1.00 55.91 97 THR A N 1
ATOM 690 C CA . THR A 1 97 ? -0.340 34.985 -27.698 1.00 55.91 97 THR A CA 1
ATOM 691 C C . THR A 1 97 ? -0.067 33.761 -28.567 1.00 55.91 97 THR A C 1
ATOM 693 O O . THR A 1 97 ? 0.056 33.859 -29.788 1.00 55.91 97 THR A O 1
ATOM 696 N N . ALA A 1 98 ? 0.048 32.595 -27.930 1.00 57.41 98 ALA A N 1
ATOM 697 C CA . ALA A 1 98 ? 0.036 31.326 -28.636 1.00 57.41 98 ALA A CA 1
ATOM 698 C C . ALA A 1 98 ? -1.309 31.208 -29.379 1.00 57.41 98 ALA A C 1
ATOM 700 O O . ALA A 1 98 ? -2.359 31.396 -28.753 1.00 57.41 98 ALA A O 1
ATOM 701 N N . PRO A 1 99 ? -1.315 30.945 -30.697 1.00 60.72 99 PRO A N 1
ATOM 702 C CA . PRO A 1 99 ? -2.550 30.698 -31.420 1.00 60.72 99 PRO A CA 1
ATOM 703 C C . PRO A 1 99 ? -3.245 29.484 -30.801 1.00 60.72 99 PRO A C 1
ATOM 705 O O . PRO A 1 99 ? -2.617 28.452 -30.560 1.00 60.72 99 PRO A O 1
ATOM 708 N N . ALA A 1 100 ? -4.539 29.640 -30.517 1.00 64.19 100 ALA A N 1
ATOM 709 C CA . ALA A 1 100 ? -5.393 28.563 -30.048 1.00 64.19 100 ALA A CA 1
ATOM 710 C C . ALA A 1 100 ? -5.205 27.334 -30.958 1.00 64.19 100 ALA A C 1
ATOM 712 O O . ALA A 1 100 ? -5.291 27.486 -32.183 1.00 64.19 100 ALA A O 1
ATOM 713 N N . PRO A 1 101 ? -4.923 26.139 -30.406 1.00 66.50 101 PRO A N 1
ATOM 714 C CA . PRO A 1 101 ? -4.846 24.935 -31.213 1.00 66.50 101 PRO A CA 1
ATOM 715 C C . PRO A 1 101 ? -6.177 24.764 -31.945 1.00 66.50 101 PRO A C 1
ATOM 717 O O . PRO A 1 101 ? -7.250 24.845 -31.343 1.00 66.50 101 PRO A O 1
ATOM 720 N N . ALA A 1 102 ? -6.089 24.588 -33.264 1.00 68.69 102 ALA A N 1
ATOM 721 C CA . ALA A 1 102 ? -7.233 24.282 -34.106 1.00 68.69 102 ALA A CA 1
ATOM 722 C C . ALA A 1 102 ? -8.015 23.102 -33.499 1.00 68.69 102 ALA A C 1
ATOM 724 O O . ALA A 1 102 ? -7.386 22.167 -32.990 1.00 68.69 102 ALA A O 1
ATOM 725 N N . PRO A 1 103 ? -9.361 23.127 -33.530 1.00 66.69 103 PRO A N 1
ATOM 726 C CA . PRO A 1 103 ? -10.163 22.022 -33.030 1.00 66.69 103 PRO A CA 1
ATOM 727 C C . PRO A 1 103 ? -9.714 20.736 -33.724 1.00 66.69 103 PRO A C 1
ATOM 729 O O . PRO A 1 103 ? -9.693 20.658 -34.955 1.00 66.69 103 PRO A O 1
ATOM 732 N N . ALA A 1 104 ? -9.311 19.750 -32.922 1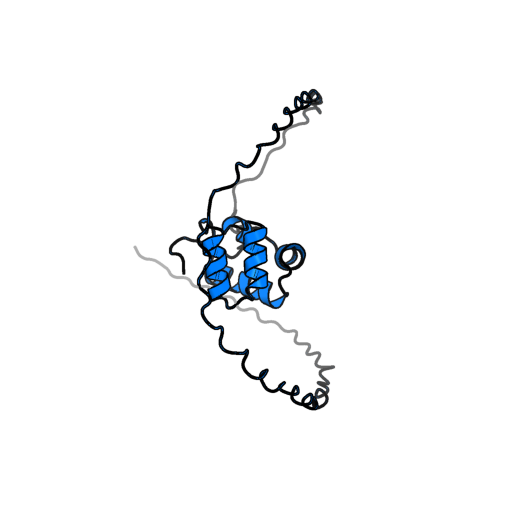.00 65.38 104 ALA A N 1
ATOM 733 C CA . ALA A 1 104 ? -9.001 18.423 -33.420 1.00 65.38 104 ALA A CA 1
ATOM 734 C C . ALA A 1 104 ? -10.206 17.907 -34.229 1.00 65.38 104 ALA A C 1
ATOM 736 O O . ALA A 1 104 ? -11.350 18.105 -33.799 1.00 65.38 104 ALA A O 1
ATOM 737 N N . PRO A 1 105 ? -9.987 17.281 -35.400 1.00 68.06 105 PRO A N 1
ATOM 738 C CA . PRO A 1 105 ? -11.071 16.695 -36.170 1.00 68.06 105 PRO A CA 1
ATOM 739 C C . PRO A 1 105 ? -11.830 15.707 -35.283 1.00 68.06 105 PRO A C 1
ATOM 741 O O . PRO A 1 105 ? -11.222 14.873 -34.609 1.00 68.06 105 PRO A O 1
ATOM 744 N N . ALA A 1 106 ? -13.157 15.836 -35.265 1.00 65.94 106 ALA A N 1
ATOM 745 C CA . ALA A 1 106 ? -14.032 14.903 -34.574 1.00 65.94 106 ALA A CA 1
ATOM 746 C C . ALA A 1 106 ? -13.659 13.466 -34.984 1.00 65.94 106 ALA A C 1
ATOM 748 O O . ALA A 1 106 ? -13.482 13.218 -36.183 1.00 65.94 106 ALA A O 1
ATOM 749 N N . PRO A 1 107 ? -13.513 12.527 -34.031 1.00 67.06 107 PRO A N 1
ATOM 750 C CA . PRO A 1 107 ? -13.234 11.143 -34.369 1.00 67.06 107 PRO A CA 1
ATOM 751 C C . PRO A 1 107 ? -14.344 10.644 -35.293 1.00 67.06 107 PRO A C 1
ATOM 753 O O . PRO A 1 107 ? -15.529 10.709 -34.958 1.00 67.06 107 PRO A O 1
ATOM 756 N N . ALA A 1 108 ? -13.950 10.191 -36.484 1.00 66.19 108 ALA A N 1
ATOM 757 C CA . ALA A 1 108 ? -14.843 9.501 -37.395 1.00 66.19 108 ALA A CA 1
ATOM 758 C C . ALA A 1 108 ? -15.506 8.355 -36.627 1.00 66.19 108 ALA A C 1
ATOM 760 O O . ALA A 1 108 ? -14.822 7.577 -35.959 1.00 66.19 108 ALA A O 1
ATOM 761 N N . ALA A 1 109 ? -16.836 8.294 -36.693 1.00 61.53 109 ALA A N 1
ATOM 762 C CA . ALA A 1 109 ? -17.619 7.235 -36.083 1.00 61.53 109 ALA A CA 1
ATOM 763 C C . ALA A 1 109 ? -17.035 5.882 -36.500 1.00 61.53 109 ALA A C 1
ATOM 765 O O . ALA A 1 109 ? -17.055 5.519 -37.678 1.00 61.53 109 ALA A O 1
ATOM 766 N N . VAL A 1 110 ? -16.481 5.158 -35.529 1.00 67.00 110 VAL A N 1
ATOM 767 C CA . VAL A 1 110 ? -16.086 3.768 -35.728 1.00 67.00 110 VAL A CA 1
ATOM 768 C C . VAL A 1 110 ? -17.370 3.018 -36.100 1.00 67.00 110 VAL A C 1
ATOM 770 O O . VAL A 1 110 ? -18.358 3.138 -35.367 1.00 67.00 110 VAL A O 1
ATOM 773 N N . PRO A 1 111 ? -17.421 2.306 -37.240 1.00 67.75 111 PRO A N 1
ATOM 774 C CA . PRO A 1 111 ? -18.589 1.514 -37.589 1.00 67.75 111 PRO A CA 1
ATOM 775 C C . PRO A 1 111 ? -18.853 0.512 -36.467 1.00 67.75 111 PRO A C 1
ATOM 777 O O . PRO A 1 111 ? -17.935 -0.162 -35.996 1.00 67.75 111 PRO A O 1
ATOM 780 N N . ALA A 1 112 ? -20.110 0.448 -36.027 1.00 67.88 112 ALA A N 1
ATOM 781 C CA . ALA A 1 112 ? -20.557 -0.522 -35.042 1.00 67.88 112 ALA A CA 1
ATOM 782 C C . ALA A 1 112 ? -20.103 -1.931 -35.472 1.00 67.88 112 ALA A C 1
ATOM 784 O O . ALA A 1 112 ? -20.329 -2.301 -36.631 1.00 67.88 112 ALA A O 1
ATOM 785 N N . PRO A 1 113 ? -19.455 -2.715 -34.591 1.00 65.19 113 PRO A N 1
ATOM 786 C CA . PRO A 1 113 ? -19.120 -4.091 -34.913 1.00 65.19 113 PRO A CA 1
ATOM 787 C C . PRO A 1 113 ? -20.416 -4.845 -35.223 1.00 65.19 113 PRO A C 1
ATOM 789 O O . PRO A 1 113 ? -21.386 -4.784 -34.466 1.00 65.19 113 PRO A O 1
ATOM 792 N N . ALA A 1 114 ? -20.440 -5.521 -36.371 1.00 66.75 114 ALA A N 1
ATOM 793 C CA . ALA A 1 114 ? -21.526 -6.417 -36.736 1.00 66.75 114 ALA A CA 1
ATOM 794 C C . ALA A 1 114 ? -21.734 -7.463 -35.620 1.00 66.75 114 ALA A C 1
ATOM 796 O O . ALA A 1 114 ? -20.747 -7.901 -35.021 1.00 66.75 114 ALA A O 1
ATOM 797 N N . PRO A 1 115 ? -22.982 -7.881 -35.331 1.00 68.12 115 PRO A N 1
ATOM 798 C CA . PRO A 1 115 ? -23.236 -8.929 -34.352 1.00 68.12 115 PRO A CA 1
ATOM 799 C C . PRO A 1 115 ? -22.523 -10.207 -34.796 1.00 68.12 115 PRO A C 1
ATOM 801 O O . PRO A 1 115 ? -22.859 -10.803 -35.821 1.00 68.12 115 PRO A O 1
ATOM 804 N N . VAL A 1 116 ? -21.515 -10.614 -34.026 1.00 64.75 116 VAL A N 1
ATOM 805 C CA . VAL A 1 116 ? -20.898 -11.927 -34.174 1.00 64.75 116 VAL A CA 1
ATOM 806 C C . VAL A 1 116 ? -21.953 -12.929 -33.728 1.00 64.75 116 VAL A C 1
ATOM 808 O O . VAL A 1 116 ? -22.315 -12.991 -32.556 1.00 64.75 116 VAL A O 1
ATOM 811 N N . VAL A 1 117 ? -22.508 -13.657 -34.692 1.00 61.22 117 VAL A N 1
ATOM 812 C CA . VAL A 1 117 ? -23.398 -14.782 -34.427 1.00 61.22 117 VAL A CA 1
ATOM 813 C C . VAL A 1 117 ? -22.526 -15.855 -33.787 1.00 61.22 117 VAL A C 1
ATOM 815 O O . VAL A 1 117 ? -21.727 -16.503 -34.461 1.00 61.22 117 VAL A O 1
ATOM 818 N N . GLU A 1 118 ? -22.608 -15.962 -32.465 1.00 58.38 118 GLU A N 1
ATOM 819 C CA . GLU A 1 118 ? -21.912 -16.973 -31.682 1.00 58.38 118 GLU A CA 1
ATOM 820 C C . GLU A 1 118 ? -22.424 -18.348 -32.122 1.00 58.38 118 GLU A C 1
ATOM 822 O O . GLU A 1 118 ? -23.553 -18.752 -31.837 1.00 58.38 118 GLU A O 1
ATOM 827 N N . ALA A 1 119 ? -21.610 -19.035 -32.922 1.00 58.44 119 ALA A N 1
ATOM 828 C CA . ALA A 1 119 ? -21.856 -20.407 -33.310 1.00 58.44 119 ALA A CA 1
ATOM 829 C C . ALA A 1 119 ? -21.821 -21.266 -32.043 1.00 58.44 119 ALA A C 1
ATOM 831 O O . ALA A 1 119 ? -20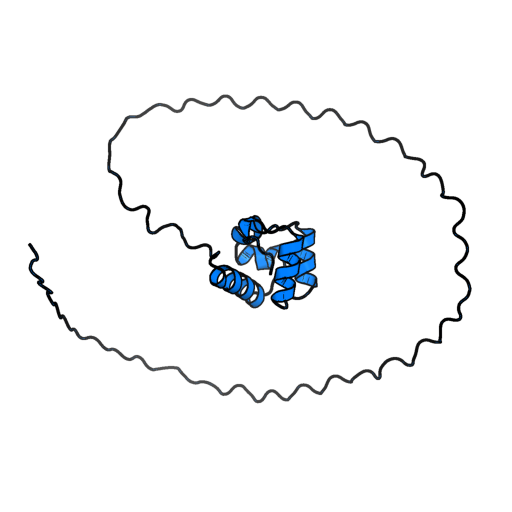.776 -21.406 -31.408 1.00 58.44 119 ALA A O 1
ATOM 832 N N . ALA A 1 120 ? -22.978 -21.818 -31.682 1.00 55.56 120 ALA A N 1
ATOM 833 C CA . ALA A 1 120 ? -23.133 -22.731 -30.563 1.00 55.56 120 ALA A CA 1
ATOM 834 C C . ALA A 1 120 ? -22.083 -23.859 -30.644 1.00 55.56 120 ALA A C 1
ATOM 836 O O . ALA A 1 120 ? -22.076 -24.605 -31.631 1.00 55.56 120 ALA A O 1
ATOM 837 N N . PRO A 1 121 ? -21.205 -24.026 -29.638 1.00 61.34 121 PRO A N 1
ATOM 838 C CA . PRO A 1 121 ? -20.349 -25.194 -29.584 1.00 61.34 121 PRO A CA 1
ATOM 839 C C . PRO A 1 121 ? -21.217 -26.429 -29.336 1.00 61.34 121 PRO A C 1
ATOM 841 O O . PRO A 1 121 ? -21.932 -26.545 -28.339 1.00 61.34 121 PRO A O 1
ATOM 844 N N . ALA A 1 122 ? -21.154 -27.353 -30.289 1.00 57.81 122 ALA A N 1
ATOM 845 C CA . ALA A 1 122 ? -21.727 -28.676 -30.181 1.00 57.81 122 ALA A CA 1
ATOM 846 C C . ALA A 1 122 ? -21.164 -29.410 -28.951 1.00 57.81 122 ALA A C 1
ATOM 848 O O . ALA A 1 122 ? -19.956 -29.579 -28.821 1.00 57.81 122 ALA A O 1
ATOM 849 N N . GLY A 1 123 ? -22.071 -29.888 -28.096 1.00 54.19 123 GLY A N 1
ATOM 850 C CA . GLY A 1 123 ? -21.892 -31.089 -27.281 1.00 54.19 123 GLY A CA 1
ATOM 851 C C . GLY A 1 123 ? -20.794 -31.054 -26.220 1.00 54.19 123 GLY A C 1
ATOM 852 O O . GLY A 1 123 ? -19.726 -31.627 -26.410 1.00 54.19 123 GLY A O 1
ATOM 853 N N . TYR A 1 124 ? -21.122 -30.543 -25.033 1.00 60.97 124 TYR A N 1
ATOM 854 C CA . TYR A 1 124 ? -20.476 -31.036 -23.817 1.00 60.97 124 TYR A CA 1
ATOM 855 C C . TYR A 1 124 ? -21.121 -32.371 -23.408 1.00 60.97 124 TYR A C 1
ATOM 857 O O . TYR A 1 124 ? -22.352 -32.440 -23.324 1.00 60.97 124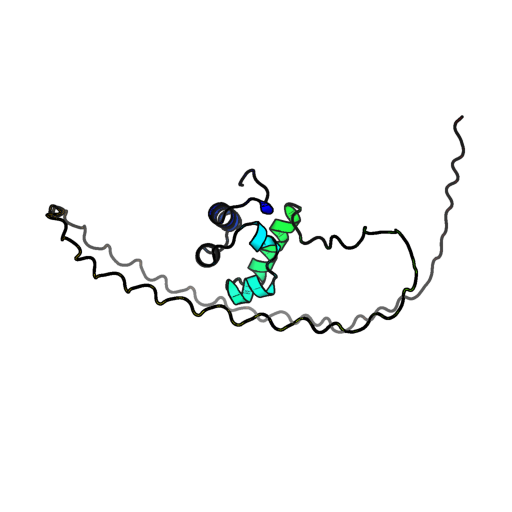 TYR A O 1
ATOM 865 N N . PRO A 1 125 ? -20.343 -33.439 -23.148 1.00 62.34 125 PRO A N 1
ATOM 866 C CA . PRO A 1 125 ? -20.880 -34.640 -22.526 1.00 62.34 125 PRO A CA 1
ATOM 867 C C . PRO A 1 125 ? -21.386 -34.298 -21.121 1.00 62.34 125 PRO A C 1
ATOM 869 O O . PRO A 1 125 ? -20.718 -33.599 -20.358 1.00 62.34 125 PRO A O 1
ATOM 872 N N . ALA A 1 126 ? -22.578 -34.793 -20.794 1.00 60.09 126 ALA A N 1
ATOM 873 C CA . ALA A 1 126 ? -23.172 -34.665 -19.472 1.00 60.09 126 ALA A CA 1
ATOM 874 C C . ALA A 1 126 ? -22.186 -35.179 -18.403 1.00 60.09 126 ALA A C 1
ATOM 876 O O . ALA A 1 126 ? -21.768 -36.339 -18.486 1.00 60.09 126 ALA A O 1
ATOM 877 N N . PRO A 1 127 ? -21.797 -34.366 -17.403 1.00 56.34 127 PRO A N 1
ATOM 878 C CA . PRO A 1 127 ? -21.039 -34.875 -16.275 1.00 56.34 127 PRO A CA 1
ATOM 879 C C . PRO A 1 127 ? -21.913 -35.898 -15.553 1.00 56.34 127 PRO A C 1
ATOM 881 O O . PRO A 1 127 ? -23.057 -35.622 -15.186 1.00 56.34 127 PRO A O 1
ATOM 884 N N . GLY A 1 128 ? -21.376 -37.111 -15.431 1.00 56.34 128 GLY A N 1
ATOM 885 C CA . GLY A 1 128 ? -22.041 -38.233 -14.795 1.00 56.34 128 GLY A CA 1
ATOM 886 C C . GLY A 1 128 ? -22.596 -37.847 -13.431 1.00 56.34 128 GLY A C 1
ATOM 887 O O . GLY A 1 128 ? -21.981 -37.090 -12.681 1.00 56.34 128 GLY A O 1
ATOM 888 N N . ALA A 1 129 ? -23.769 -38.400 -13.132 1.00 54.12 129 ALA A N 1
ATOM 889 C CA . ALA A 1 129 ? -24.424 -38.355 -11.838 1.00 54.12 129 ALA A CA 1
ATOM 890 C C . ALA A 1 129 ? -23.556 -39.057 -10.777 1.00 54.12 129 ALA A C 1
ATOM 892 O O . ALA A 1 129 ? -23.830 -40.175 -10.349 1.00 54.12 129 ALA A O 1
ATOM 893 N N . GLY A 1 130 ? -22.467 -38.408 -10.373 1.00 56.38 130 GLY A N 1
ATOM 894 C CA . GLY A 1 130 ? -21.800 -38.689 -9.119 1.00 56.38 130 GLY A CA 1
ATOM 895 C C . GLY A 1 130 ? -22.734 -38.225 -8.017 1.00 56.38 130 GLY A C 1
ATOM 896 O O . GLY A 1 130 ? -23.057 -37.042 -7.933 1.00 56.38 130 GLY A O 1
ATOM 897 N N . ALA A 1 131 ? -23.218 -39.170 -7.218 1.00 58.03 131 ALA A N 1
ATOM 898 C CA . ALA A 1 131 ? -23.984 -38.895 -6.018 1.00 58.03 131 ALA A CA 1
ATOM 899 C C . ALA A 1 131 ? -23.203 -37.902 -5.147 1.00 58.03 131 ALA A C 1
ATOM 901 O O . ALA A 1 131 ? -22.201 -38.261 -4.527 1.00 58.03 131 ALA A O 1
ATOM 902 N N . TYR A 1 132 ? -23.643 -36.644 -5.126 1.00 66.88 132 TYR A N 1
ATOM 903 C CA . TYR A 1 132 ? -23.169 -35.697 -4.132 1.00 66.88 132 TYR A CA 1
ATOM 904 C C . TYR A 1 132 ? -23.524 -36.278 -2.758 1.00 66.88 132 TYR A C 1
ATOM 906 O O . TYR A 1 132 ? -24.692 -36.625 -2.541 1.00 66.88 132 TYR A O 1
ATOM 914 N N . PRO A 1 133 ? -22.560 -36.425 -1.831 1.00 75.38 133 PRO A N 1
ATOM 915 C CA . PRO A 1 133 ? -22.909 -36.716 -0.452 1.00 75.38 133 PRO A CA 1
ATOM 916 C C . PRO A 1 133 ? -23.847 -35.603 0.040 1.00 75.38 133 PRO A C 1
ATOM 918 O O . PRO A 1 133 ? -23.665 -34.442 -0.346 1.00 75.38 133 PRO A O 1
ATOM 921 N N . PRO A 1 134 ? -24.871 -35.930 0.847 1.00 78.25 134 PRO A N 1
ATOM 922 C CA . PRO A 1 134 ? -25.753 -34.913 1.396 1.00 78.25 134 PRO A CA 1
ATOM 923 C C . PRO A 1 134 ? -24.909 -33.850 2.113 1.00 78.25 134 PRO A C 1
ATOM 925 O O . PRO A 1 134 ? -23.906 -34.205 2.746 1.00 78.25 134 PRO A O 1
ATOM 928 N N . PRO A 1 135 ? -25.277 -32.560 2.009 1.00 76.00 135 PRO A N 1
ATOM 929 C CA . PRO A 1 135 ? -24.598 -31.514 2.756 1.00 76.00 135 PRO A CA 1
ATOM 930 C C . PRO A 1 135 ? -24.572 -31.925 4.227 1.00 76.00 135 PRO A C 1
ATOM 932 O O . PRO A 1 135 ? -25.603 -32.290 4.798 1.00 76.00 135 PRO A O 1
ATOM 935 N N . GLY A 1 136 ? -23.374 -31.934 4.814 1.00 79.25 136 GLY A N 1
ATOM 936 C CA . GLY A 1 136 ? -23.213 -32.206 6.234 1.00 79.25 136 GLY A CA 1
ATOM 937 C C . GLY A 1 136 ? -24.077 -31.252 7.065 1.00 79.25 136 GLY A C 1
ATOM 938 O O . GLY A 1 136 ? -24.463 -30.185 6.574 1.00 79.25 136 GLY A O 1
ATOM 939 N N . PRO A 1 137 ? -24.402 -31.616 8.317 1.00 80.69 137 PRO A N 1
ATOM 940 C CA . PRO A 1 137 ? -25.107 -30.706 9.207 1.00 80.69 137 PRO A CA 1
ATOM 941 C C . PRO A 1 137 ? -24.371 -29.359 9.231 1.00 80.69 137 PRO A C 1
ATOM 943 O O . PRO A 1 137 ? -23.133 -29.350 9.230 1.00 80.69 137 PRO A O 1
ATOM 946 N N . PRO A 1 138 ? -25.100 -28.228 9.221 1.00 76.75 138 PRO A N 1
ATOM 947 C CA . PRO A 1 138 ? -24.461 -26.928 9.318 1.00 76.75 138 PRO A CA 1
ATOM 948 C C . PRO A 1 138 ? -23.557 -26.926 10.556 1.00 76.75 138 PRO A C 1
ATOM 950 O O . PRO A 1 138 ? -23.934 -27.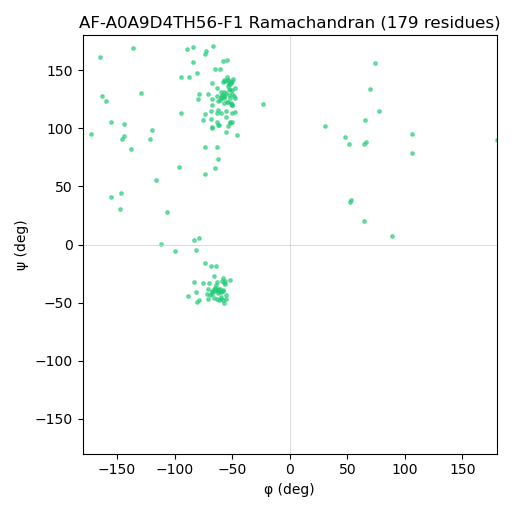516 11.579 1.00 76.75 138 PRO A O 1
ATOM 953 N N . PRO A 1 139 ? -22.365 -26.303 10.486 1.00 69.81 139 PRO A N 1
ATOM 954 C CA . PRO A 1 139 ? -21.538 -26.146 11.669 1.00 69.81 139 PRO A CA 1
ATOM 955 C C . PRO A 1 139 ? -22.409 -25.522 12.754 1.00 69.81 139 PRO A C 1
ATOM 957 O O . PRO A 1 139 ? -23.161 -24.584 12.474 1.00 69.81 139 PRO A O 1
ATOM 960 N N . ALA A 1 140 ? -22.353 -26.085 13.964 1.00 70.50 140 ALA A N 1
ATOM 961 C CA . ALA A 1 140 ? -23.032 -25.514 15.113 1.00 70.50 140 ALA A CA 1
ATOM 962 C C . ALA A 1 140 ? -22.693 -24.026 15.127 1.00 70.50 140 ALA A C 1
ATOM 964 O O . ALA A 1 140 ? -21.517 -23.669 15.226 1.00 70.50 140 ALA A O 1
ATOM 965 N N . TYR A 1 141 ? -23.712 -23.189 14.913 1.00 65.12 141 TYR A N 1
ATOM 966 C CA . TYR A 1 141 ? -23.587 -21.744 14.967 1.00 65.12 141 TYR A CA 1
ATOM 967 C C . TYR A 1 141 ? -22.894 -21.447 16.290 1.00 65.12 141 TYR A C 1
ATOM 969 O O . TYR A 1 141 ? -23.486 -21.627 17.356 1.00 65.12 141 TYR A O 1
ATOM 977 N N . TYR A 1 142 ? -21.614 -21.082 16.224 1.00 63.66 142 TYR A N 1
ATOM 978 C CA . TYR A 1 142 ? -20.902 -20.586 17.381 1.00 63.66 142 TYR A CA 1
ATOM 979 C C . TYR A 1 142 ? -21.660 -19.328 17.769 1.00 63.66 142 TYR A C 1
ATOM 981 O O . TYR A 1 142 ? -21.575 -18.304 17.090 1.00 63.66 142 TYR A O 1
ATOM 989 N N . ALA A 1 143 ? -22.474 -19.441 18.819 1.00 70.62 143 ALA A N 1
ATOM 990 C CA . ALA A 1 143 ? -23.000 -18.281 19.497 1.00 70.62 143 ALA A CA 1
ATOM 991 C C . ALA A 1 143 ? -21.776 -17.405 19.791 1.00 70.62 143 ALA A C 1
ATOM 993 O O . ALA A 1 143 ? -20.820 -17.908 20.400 1.00 70.62 143 ALA A O 1
ATOM 994 N N . PRO A 1 144 ? -21.733 -16.160 19.284 1.00 72.31 144 PRO A N 1
ATOM 995 C CA . PRO A 1 144 ? -20.610 -15.287 19.554 1.00 72.31 144 PRO A CA 1
ATOM 996 C C . PRO A 1 144 ? -20.426 -15.248 21.074 1.00 72.31 144 PRO A C 1
ATOM 998 O O . PRO A 1 144 ? -21.429 -15.154 21.795 1.00 72.31 144 PRO A O 1
ATOM 1001 N N . PRO A 1 145 ? -19.187 -15.385 21.582 1.00 75.12 145 PRO A N 1
ATOM 1002 C CA . PRO A 1 145 ? -18.952 -15.252 23.008 1.00 75.12 145 PRO A CA 1
ATOM 1003 C C . PRO A 1 145 ? -19.582 -13.930 23.464 1.00 75.12 145 PRO A C 1
ATOM 1005 O O . PRO A 1 145 ? -19.493 -12.939 22.726 1.00 75.12 145 PRO A O 1
ATOM 1008 N N . PRO A 1 146 ? -20.258 -13.902 24.628 1.00 73.69 146 PRO A N 1
ATOM 1009 C CA . PRO A 1 146 ? -20.810 -12.660 25.146 1.00 73.69 146 PRO A CA 1
ATOM 1010 C C . PRO A 1 146 ? -19.698 -11.607 25.136 1.00 73.69 146 PRO A C 1
ATOM 1012 O O . PRO A 1 146 ? -18.545 -11.959 25.420 1.00 73.69 146 PRO A O 1
ATOM 1015 N N . PRO A 1 147 ? -20.001 -10.347 24.771 1.00 71.75 147 PRO A N 1
ATOM 1016 C CA . PRO A 1 147 ? -18.994 -9.302 24.769 1.00 71.75 147 PRO A CA 1
ATOM 1017 C C . PRO A 1 147 ? -18.321 -9.327 26.134 1.00 71.75 147 PRO A C 1
ATOM 1019 O O . PRO A 1 147 ? -18.997 -9.238 27.164 1.00 71.75 147 PRO A O 1
ATOM 1022 N N . ALA A 1 148 ? -17.000 -9.525 26.140 1.00 65.75 148 ALA A N 1
ATOM 1023 C CA . ALA A 1 148 ? -16.219 -9.372 27.350 1.00 65.75 148 ALA A CA 1
ATOM 1024 C C . ALA A 1 148 ? -16.620 -8.017 27.928 1.00 65.75 148 ALA A C 1
ATOM 1026 O O . ALA A 1 148 ? -16.531 -7.012 27.220 1.00 65.75 148 ALA A O 1
ATOM 1027 N N . GLN A 1 149 ? -17.148 -8.009 29.156 1.00 64.94 149 GLN A N 1
ATOM 1028 C CA . GLN A 1 149 ? -17.424 -6.772 29.870 1.00 64.94 149 GLN A CA 1
ATOM 1029 C C . GLN A 1 149 ? -16.121 -5.986 29.859 1.00 64.94 149 GLN A C 1
ATOM 1031 O O . GLN A 1 149 ? -15.169 -6.321 30.564 1.00 64.94 149 GLN A O 1
ATOM 1036 N N . THR A 1 150 ? -16.048 -4.990 28.982 1.00 61.91 150 THR A N 1
ATOM 1037 C CA . THR A 1 150 ? -14.940 -4.059 28.941 1.00 61.91 150 THR A CA 1
ATOM 1038 C C . THR A 1 150 ? -14.991 -3.346 30.272 1.00 61.91 150 THR A C 1
ATOM 1040 O O . THR A 1 150 ? -15.889 -2.536 30.512 1.00 61.91 150 THR A O 1
ATOM 1043 N N . ALA A 1 151 ? -14.066 -3.709 31.158 1.00 63.25 151 ALA A N 1
ATOM 1044 C CA . ALA A 1 151 ? -13.785 -2.925 32.339 1.00 63.25 151 ALA A CA 1
ATOM 1045 C C . ALA A 1 151 ? -13.650 -1.456 31.895 1.00 63.25 151 ALA A C 1
ATOM 1047 O O . ALA A 1 151 ? -13.028 -1.196 30.856 1.00 63.25 151 ALA A O 1
ATOM 1048 N N . PRO A 1 152 ? -14.277 -0.509 32.612 1.00 67.44 152 PRO A N 1
ATOM 1049 C CA . PRO A 1 152 ? -14.226 0.899 32.248 1.00 67.44 152 PRO A CA 1
ATOM 1050 C C . PRO A 1 152 ? -12.762 1.333 32.082 1.00 67.44 152 PRO A C 1
ATOM 1052 O O . PRO A 1 152 ? -11.912 0.905 32.871 1.00 67.44 152 PRO A O 1
ATOM 1055 N N . PRO A 1 153 ? -12.439 2.147 31.059 1.00 64.94 153 PRO A N 1
ATOM 1056 C CA . PRO A 1 153 ? -11.082 2.633 30.874 1.00 64.94 153 PRO A CA 1
ATOM 1057 C C . PRO A 1 153 ? -10.653 3.360 32.146 1.00 64.94 153 PRO A C 1
ATOM 1059 O O . PRO A 1 153 ? -11.358 4.242 32.637 1.00 64.94 153 PRO A O 1
ATOM 1062 N N . ALA A 1 154 ? -9.502 2.972 32.694 1.00 60.97 154 ALA A N 1
ATOM 1063 C CA . ALA A 1 154 ? -8.877 3.714 33.772 1.00 60.97 154 ALA A CA 1
ATOM 1064 C C . ALA A 1 154 ? -8.699 5.165 33.304 1.00 60.97 154 ALA A C 1
ATOM 1066 O O . ALA A 1 154 ? -7.973 5.425 32.341 1.00 60.97 154 ALA A O 1
ATOM 1067 N N . SER A 1 155 ? -9.399 6.096 33.958 1.00 60.25 155 SER A N 1
ATOM 1068 C CA . SER A 1 155 ? -9.217 7.534 33.778 1.00 60.25 155 SER A CA 1
ATOM 1069 C C . SER A 1 155 ? -7.755 7.887 34.021 1.00 60.25 155 SER A C 1
ATOM 1071 O O . SER A 1 155 ? -7.328 8.085 35.158 1.00 60.25 155 SER A O 1
ATOM 1073 N N . ASN A 1 156 ? -6.978 7.994 32.945 1.00 56.47 156 ASN A N 1
ATOM 1074 C CA . ASN A 1 156 ? -5.672 8.627 32.983 1.00 56.47 156 ASN A CA 1
ATOM 1075 C C . ASN A 1 156 ? -5.886 10.139 33.090 1.00 56.47 156 ASN A C 1
ATOM 1077 O O . ASN A 1 156 ? -5.863 10.875 32.105 1.00 56.47 156 ASN A O 1
ATOM 1081 N N . ASN A 1 157 ? -6.083 10.590 34.329 1.00 57.59 157 ASN A N 1
ATOM 1082 C CA . ASN A 1 157 ? -5.871 11.968 34.745 1.00 57.59 157 ASN A CA 1
ATOM 1083 C C . ASN A 1 157 ? -4.382 12.296 34.578 1.00 57.59 157 ASN A C 1
ATOM 1085 O O . ASN A 1 157 ? -3.606 12.199 35.524 1.00 57.59 157 ASN A O 1
ATOM 1089 N N . ASN A 1 158 ? -3.971 12.668 33.368 1.00 53.38 158 ASN A N 1
ATOM 1090 C CA . ASN A 1 158 ? -2.676 13.301 33.134 1.00 53.38 158 ASN A CA 1
ATOM 1091 C C . ASN A 1 158 ? -2.897 14.722 32.605 1.00 53.38 158 ASN A C 1
ATOM 1093 O O . ASN A 1 158 ? -2.456 15.104 31.526 1.00 53.38 158 ASN A O 1
ATOM 1097 N N . ALA A 1 159 ? -3.650 15.491 33.390 1.00 52.66 159 ALA A N 1
ATOM 1098 C CA . ALA A 1 159 ? -3.690 16.938 33.311 1.00 52.66 159 ALA A CA 1
ATOM 1099 C C . ALA A 1 159 ? -2.691 17.483 34.340 1.00 52.66 159 ALA A C 1
ATOM 1101 O O . ALA A 1 159 ? -2.889 17.336 35.543 1.00 52.66 159 ALA A O 1
ATOM 1102 N N . GLY A 1 160 ? -1.622 18.115 33.854 1.00 54.06 160 GLY A N 1
ATOM 1103 C CA . GLY A 1 160 ? -0.787 18.997 34.667 1.00 54.06 160 GLY A CA 1
ATOM 1104 C C . GLY A 1 160 ? 0.571 18.436 35.076 1.00 54.06 160 GLY A C 1
ATOM 1105 O O . GLY A 1 160 ? 0.791 18.120 36.239 1.00 54.06 160 GLY A O 1
ATOM 1106 N N . LYS A 1 161 ? 1.537 18.463 34.154 1.00 44.66 161 LYS A N 1
ATOM 1107 C CA . LYS A 1 161 ? 2.935 18.764 34.502 1.00 44.66 161 LYS A CA 1
ATOM 1108 C C . LYS A 1 161 ? 3.524 19.701 33.454 1.00 44.66 161 LYS A C 1
ATOM 1110 O O . LYS A 1 161 ? 4.199 19.292 32.518 1.00 44.66 161 LYS A O 1
ATOM 1115 N N . ALA A 1 162 ? 3.237 20.987 33.641 1.00 53.06 162 ALA A N 1
ATOM 1116 C CA . ALA A 1 162 ? 4.119 22.041 33.179 1.00 53.06 162 ALA A CA 1
ATOM 1117 C C . ALA A 1 162 ? 5.448 21.881 33.928 1.00 53.06 162 ALA A C 1
ATOM 1119 O O . ALA A 1 162 ? 5.486 22.000 35.153 1.00 53.06 162 ALA A O 1
ATOM 1120 N N . VAL A 1 163 ? 6.524 21.589 33.204 1.00 54.94 163 VAL A N 1
ATOM 1121 C CA . VAL A 1 163 ? 7.880 21.735 33.730 1.00 54.94 163 VAL A CA 1
ATOM 1122 C C . VAL A 1 163 ? 8.582 22.742 32.840 1.00 54.94 163 VAL A C 1
ATOM 1124 O O . VAL A 1 163 ? 9.022 22.441 31.734 1.00 54.94 163 VAL A O 1
ATOM 1127 N N . ALA A 1 164 ? 8.613 23.974 33.334 1.00 49.38 164 ALA A N 1
ATOM 1128 C CA . ALA A 1 164 ? 9.568 24.971 32.910 1.00 49.38 164 ALA A CA 1
ATOM 1129 C C . ALA A 1 164 ? 10.977 24.480 33.271 1.00 49.38 164 ALA A C 1
ATOM 1131 O O . ALA A 1 164 ? 11.242 24.149 34.425 1.00 49.38 164 ALA A O 1
ATOM 1132 N N . ALA A 1 165 ? 11.879 24.467 32.296 1.00 49.84 165 ALA A N 1
ATOM 1133 C CA . ALA A 1 165 ? 13.315 24.436 32.534 1.00 49.84 165 ALA A CA 1
ATOM 1134 C C . ALA A 1 165 ? 13.996 25.252 31.431 1.00 49.84 165 ALA A C 1
ATOM 1136 O O . ALA A 1 165 ? 14.308 24.766 30.348 1.00 49.84 165 ALA A O 1
ATOM 1137 N N . ALA A 1 166 ? 14.155 26.539 31.724 1.00 49.09 166 ALA A N 1
ATOM 1138 C CA . ALA A 1 166 ? 15.201 27.363 31.147 1.00 49.09 166 ALA A CA 1
ATOM 1139 C C . ALA A 1 166 ? 16.582 26.887 31.646 1.00 49.09 166 ALA A C 1
ATOM 1141 O O . ALA A 1 166 ? 16.655 26.143 32.622 1.00 49.09 166 ALA A O 1
ATOM 1142 N N . VAL A 1 167 ? 17.638 27.449 31.040 1.00 49.34 167 VAL A N 1
ATOM 1143 C CA . VAL A 1 167 ? 19.074 27.436 31.415 1.00 49.34 167 VAL A CA 1
ATOM 1144 C C . VAL A 1 167 ? 19.926 26.514 30.516 1.00 49.34 167 VAL A C 1
ATOM 1146 O O . VAL A 1 167 ? 19.857 25.297 30.603 1.00 49.34 167 VAL A O 1
ATOM 1149 N N . LEU A 1 168 ? 20.570 27.058 29.470 1.00 51.84 168 LEU A N 1
ATOM 1150 C CA . LEU A 1 168 ? 21.947 27.610 29.448 1.00 51.84 168 LEU A CA 1
ATOM 1151 C C . LEU A 1 168 ? 23.039 26.554 29.700 1.00 51.84 168 LEU A C 1
ATOM 1153 O O . LEU A 1 168 ? 23.231 26.155 30.836 1.00 51.84 168 LEU A O 1
ATOM 1157 N N . LEU A 1 169 ? 23.782 26.186 28.646 1.00 52.66 169 LEU A N 1
ATOM 1158 C CA . LEU A 1 169 ? 25.221 25.834 28.619 1.00 52.66 169 LEU A CA 1
ATOM 1159 C C . LEU A 1 169 ? 25.559 25.484 27.150 1.00 52.66 169 LEU A C 1
ATOM 1161 O O . LEU A 1 169 ? 25.272 24.395 26.673 1.00 52.66 169 LEU A O 1
ATOM 1165 N N . SER A 1 170 ? 25.976 26.424 26.298 1.00 51.69 170 SER A N 1
ATOM 1166 C CA . SER A 1 170 ? 27.368 26.878 26.177 1.00 51.69 170 SER A CA 1
ATOM 1167 C C . SER A 1 170 ? 28.371 25.774 26.507 1.00 51.69 170 SER A C 1
ATOM 1169 O O . SER A 1 170 ? 28.572 25.525 27.685 1.00 51.69 170 SER A O 1
ATOM 1171 N N . HIS A 1 171 ? 28.986 25.142 25.499 1.00 53.34 171 HIS A N 1
ATOM 1172 C CA . HIS A 1 171 ? 30.396 24.721 25.527 1.00 53.34 171 HIS A CA 1
ATOM 1173 C C . HIS A 1 171 ? 30.944 24.501 24.097 1.00 53.34 171 HIS A C 1
ATOM 1175 O O . HIS A 1 171 ? 30.420 23.669 23.357 1.00 53.34 171 HIS A O 1
ATOM 1181 N N . PRO A 1 172 ? 32.031 25.199 23.717 1.00 63.97 172 PRO A N 1
ATOM 1182 C CA . PRO A 1 172 ? 32.806 24.966 22.502 1.00 63.97 172 PRO A CA 1
ATOM 1183 C C . PRO A 1 172 ? 34.013 24.051 22.779 1.00 63.97 172 PRO A C 1
ATOM 1185 O O . PRO A 1 172 ? 34.675 24.210 23.801 1.00 63.97 172 PRO A O 1
ATOM 1188 N N . ARG A 1 173 ? 34.386 23.166 21.845 1.00 52.09 173 ARG A N 1
ATOM 1189 C CA . ARG A 1 173 ? 35.751 22.597 21.702 1.00 52.09 173 ARG A CA 1
ATOM 1190 C C . ARG A 1 173 ? 35.926 22.152 20.246 1.00 52.09 173 ARG A C 1
ATOM 1192 O O . ARG A 1 173 ? 35.244 21.241 19.808 1.00 52.09 173 ARG A O 1
ATOM 1199 N N . ARG A 1 174 ? 36.679 22.851 19.390 1.00 54.59 174 ARG A N 1
ATOM 1200 C CA . ARG A 1 174 ? 38.150 23.010 19.349 1.00 54.59 174 ARG A CA 1
ATOM 1201 C C . ARG A 1 174 ? 38.878 21.662 19.392 1.00 54.59 174 ARG A C 1
ATOM 1203 O O . ARG A 1 174 ? 39.296 21.212 20.453 1.00 54.59 174 ARG A O 1
ATOM 1210 N N . GLY A 1 175 ? 39.067 21.068 18.216 1.00 57.72 175 GLY A N 1
ATOM 1211 C CA . GLY A 1 175 ? 40.019 19.989 17.972 1.00 57.72 175 GLY A CA 1
ATOM 1212 C C . GLY A 1 175 ? 41.019 20.406 16.898 1.00 57.72 175 GLY A C 1
ATOM 1213 O O . GLY A 1 175 ? 40.776 20.200 15.717 1.00 57.72 175 GLY A O 1
ATOM 1214 N N . LEU A 1 176 ? 42.140 21.002 17.316 1.00 52.28 176 LEU A N 1
ATOM 1215 C CA . LEU A 1 176 ? 43.368 21.011 16.523 1.00 52.28 176 LEU A CA 1
ATOM 1216 C C . LEU A 1 176 ? 43.906 19.572 16.443 1.00 52.28 176 LEU A C 1
ATOM 1218 O O . LEU A 1 176 ? 44.212 18.987 17.479 1.00 52.28 176 LEU A O 1
ATOM 1222 N N . ARG A 1 177 ? 44.135 19.068 15.231 1.00 61.72 177 ARG A N 1
ATOM 1223 C CA . ARG A 1 177 ? 45.230 18.141 14.882 1.00 61.72 177 ARG A CA 1
ATOM 1224 C C . ARG A 1 177 ? 45.664 18.544 13.469 1.00 61.72 177 ARG A C 1
ATOM 1226 O O . ARG A 1 177 ? 44.905 18.356 12.535 1.00 61.72 177 ARG A O 1
ATOM 1233 N N . ARG A 1 178 ? 46.664 19.410 13.283 1.00 60.50 178 ARG A N 1
ATOM 1234 C CA . ARG A 1 178 ? 48.119 19.176 13.376 1.00 60.50 178 ARG A CA 1
ATOM 1235 C C . ARG A 1 178 ? 48.564 17.926 12.599 1.00 60.50 178 ARG A C 1
ATOM 1237 O O . ARG A 1 178 ? 48.563 16.847 13.169 1.00 60.50 178 ARG A O 1
ATOM 1244 N N . GLY A 1 179 ? 48.954 18.164 11.341 1.00 59.03 179 GLY A N 1
ATOM 1245 C CA . GLY A 1 179 ? 50.190 17.696 10.696 1.00 59.03 179 GLY A CA 1
ATOM 1246 C C . GLY A 1 179 ? 50.354 16.209 10.381 1.00 59.03 179 GLY A C 1
ATOM 1247 O O . GLY A 1 179 ? 50.150 15.378 11.252 1.00 59.03 179 GLY A O 1
ATOM 1248 N N . ILE A 1 180 ? 50.808 15.936 9.153 1.00 56.38 180 ILE A N 1
ATOM 1249 C CA . ILE A 1 180 ? 51.749 14.891 8.685 1.00 56.38 180 ILE A CA 1
ATOM 1250 C C . ILE A 1 180 ? 51.974 15.260 7.201 1.00 56.38 180 ILE A C 1
ATOM 1252 O O . ILE A 1 180 ? 51.009 15.281 6.444 1.00 56.38 180 ILE A O 1
ATOM 1256 N N . LEU A 1 181 ? 53.052 16.010 6.942 1.00 64.69 181 LEU A N 1
ATOM 1257 C CA . LEU A 1 181 ? 54.319 15.604 6.298 1.00 64.69 181 LEU A CA 1
ATOM 1258 C C . LEU A 1 181 ? 54.260 15.762 4.776 1.00 64.69 181 LEU A C 1
ATOM 1260 O O . LEU A 1 181 ? 53.504 15.010 4.134 1.00 64.69 181 LEU A O 1
#

Solvent-accessible surface area (backbone atoms only — not comparable to full-atom values): 12725 Å² total; per-residue (Å²): 133,78,94,63,56,58,75,68,30,46,41,67,51,42,39,53,54,42,49,75,67,70,49,61,65,70,47,44,47,41,41,52,76,68,60,43,26,22,49,52,62,63,71,53,50,76,59,48,38,32,72,78,45,63,36,52,75,69,53,38,51,48,54,50,52,51,36,40,72,74,69,59,44,86,64,73,91,72,84,78,87,74,86,86,82,87,86,80,93,77,78,93,74,79,90,78,78,74,76,76,78,74,80,74,78,76,79,75,80,75,76,77,79,73,85,77,78,78,76,77,80,80,78,80,80,78,80,74,89,68,80,73,74,75,82,70,81,75,76,77,78,73,71,74,75,75,77,74,81,72,70,76,79,79,81,79,82,79,81,84,80,87,75,89,78,84,84,91,77,91,83,89,81,90,79,89,76,82,87,84,133

Sequence (181 aa):
MPSAGPSEWSVADVGSWLAELELPEAVIASFKENAISGPDLLDLSDEDLKEELGCKPLQARKIRTALTKMGFGKTASAVTAAAAEPAPTAAAAAPVTAPAPAPAPAPAAVPAPAPVVEAAPAGYPAPGAGAYPPPGPPPAYYAPPPPAQTAPPASNNNAGKAVAAAVLLSHPRRGLRRGIL

Nearest PDB structures (foldseek):
  1kw4-assembly1_A  TM=8.987E-01  e=7.670E-04  Drosophila melanogaster
  4pzn-assembly1_A  TM=8.838E-01  e=3.754E-03  Homo sapiens
  4pzo-assembly1_E  TM=8.457E-01  e=3.982E-03  Homo sapiens
  4pzn-assembly6_E  TM=8.122E-01  e=3.540E-03  Homo sapiens
  1pk1-assembly1_A  TM=8.172E-01  e=7.170E-03  Drosophila melanogaster